Protein AF-A0ABD2W649-F1 (afdb_monomer_lite)

Radius of gyration: 23.67 Å; chains: 1; bounding box: 44×85×52 Å

Organism: NCBI:txid54128

Foldseek 3Di:
DPDPDPPFDEADLDDLVPDDPVVNVVLVCCCVAAAVPHDDRTDAYPLRVLVVVLVVCVPPPAAEDADPDPVVLVVVCVSNVHHYHHCVLLVDDDLVVLCVVVPDDDDPPSVVVVVVVVDPHPHPHPVSSVVSSVVVLVVLLCVQPVDPDDDDPVSSVVSSVVSSVVVVPPPPPPDDDDDDDDDDDDDDDDDDDDDPPPDDDDDPPPPVPSDDD

Structure (mmCIF, N/CA/C/O backbone):
data_AF-A0ABD2W649-F1
#
_entry.id   AF-A0ABD2W649-F1
#
loop_
_atom_site.group_PDB
_atom_site.id
_atom_site.type_symbol
_atom_site.label_atom_id
_atom_site.label_alt_id
_atom_site.label_comp_id
_atom_site.label_asym_id
_atom_site.label_entity_id
_atom_site.label_seq_id
_atom_site.pdbx_PDB_ins_code
_atom_site.Cartn_x
_atom_site.Cartn_y
_atom_site.Cartn_z
_atom_site.occupancy
_atom_site.B_iso_or_equiv
_atom_site.auth_seq_id
_atom_site.auth_comp_id
_atom_site.auth_asym_id
_atom_site.auth_atom_id
_atom_site.pdbx_PDB_model_num
ATOM 1 N N . MET A 1 1 ? 5.602 -31.407 -1.912 1.00 34.31 1 MET A N 1
ATOM 2 C CA . MET A 1 1 ? 6.167 -30.273 -1.152 1.00 34.31 1 MET A CA 1
ATOM 3 C C . MET A 1 1 ? 6.508 -29.196 -2.164 1.00 34.31 1 MET A C 1
ATOM 5 O O . MET A 1 1 ? 7.360 -29.450 -2.999 1.00 34.31 1 MET A O 1
ATOM 9 N N . ARG A 1 2 ? 5.757 -28.088 -2.208 1.00 34.72 2 ARG A N 1
ATOM 10 C CA . ARG A 1 2 ? 6.106 -26.933 -3.052 1.00 34.72 2 ARG A CA 1
ATOM 11 C C . ARG A 1 2 ? 7.072 -26.071 -2.247 1.00 34.72 2 ARG A C 1
ATOM 13 O O . ARG A 1 2 ? 6.737 -25.717 -1.119 1.00 34.72 2 ARG A O 1
ATOM 20 N N . ASP A 1 3 ? 8.240 -25.783 -2.808 1.00 39.03 3 ASP A N 1
ATOM 21 C CA . ASP A 1 3 ? 9.217 -24.870 -2.221 1.00 39.03 3 ASP A CA 1
ATOM 22 C C . ASP A 1 3 ? 8.558 -23.509 -1.968 1.00 39.03 3 ASP A C 1
ATOM 24 O O . ASP A 1 3 ? 8.131 -22.802 -2.880 1.00 39.03 3 ASP A O 1
ATOM 28 N N . SER A 1 4 ? 8.420 -23.161 -0.694 1.00 39.50 4 SER A N 1
ATOM 29 C CA . SER A 1 4 ? 7.655 -22.023 -0.182 1.00 39.50 4 SER A CA 1
ATOM 30 C C . SER A 1 4 ? 8.393 -20.684 -0.307 1.00 39.50 4 SER A C 1
ATOM 32 O O . SER A 1 4 ? 8.350 -19.851 0.596 1.00 39.50 4 SER A O 1
ATOM 34 N N . ALA A 1 5 ? 9.074 -20.464 -1.431 1.00 42.12 5 ALA A N 1
ATOM 35 C CA . ALA A 1 5 ? 9.702 -19.188 -1.760 1.00 42.12 5 ALA A CA 1
ATOM 36 C C . ALA A 1 5 ? 9.740 -18.934 -3.277 1.00 42.12 5 ALA A C 1
ATOM 38 O O . ALA A 1 5 ? 10.734 -18.445 -3.806 1.00 42.12 5 ALA A O 1
ATOM 39 N N . SER A 1 6 ? 8.663 -19.247 -4.006 1.00 52.16 6 SER A N 1
ATOM 40 C CA . SER A 1 6 ? 8.497 -18.693 -5.352 1.00 52.16 6 SER A CA 1
ATOM 41 C C . SER A 1 6 ? 8.216 -17.193 -5.220 1.00 52.16 6 SER A C 1
ATOM 43 O O . SER A 1 6 ? 7.101 -16.795 -4.885 1.00 52.16 6 SER A O 1
ATOM 45 N N . SER A 1 7 ? 9.223 -16.347 -5.431 1.00 60.06 7 SER A N 1
ATOM 46 C CA . SER A 1 7 ? 9.010 -14.907 -5.572 1.00 60.06 7 SER A CA 1
ATOM 47 C C . SER A 1 7 ? 8.219 -14.666 -6.851 1.00 60.06 7 SER A C 1
ATOM 49 O O . SER A 1 7 ? 8.743 -14.867 -7.945 1.00 60.06 7 SER A O 1
ATOM 51 N N . TRP A 1 8 ? 6.958 -14.269 -6.723 1.00 67.88 8 TRP A N 1
ATOM 52 C CA . TRP A 1 8 ? 6.160 -13.901 -7.883 1.00 67.88 8 TRP A CA 1
ATOM 53 C C . TRP A 1 8 ? 6.610 -12.534 -8.356 1.00 67.88 8 TRP A C 1
ATOM 55 O O . TRP A 1 8 ? 6.553 -11.558 -7.604 1.00 67.88 8 TRP A O 1
ATOM 65 N N . VAL A 1 9 ? 7.081 -12.472 -9.595 1.00 73.19 9 VAL A N 1
ATOM 66 C CA . VAL A 1 9 ? 7.369 -11.203 -10.245 1.00 73.19 9 VAL A CA 1
ATOM 67 C C . VAL A 1 9 ? 6.394 -11.054 -11.393 1.00 73.19 9 VAL A C 1
ATOM 69 O O . VAL A 1 9 ? 6.321 -11.911 -12.268 1.00 73.19 9 VAL A O 1
ATOM 72 N N . ILE A 1 10 ? 5.599 -9.995 -11.338 1.00 79.19 10 ILE A N 1
ATOM 73 C CA . ILE A 1 10 ? 4.519 -9.751 -12.288 1.00 79.19 10 ILE A CA 1
ATOM 74 C C . ILE A 1 10 ? 5.147 -9.407 -13.634 1.00 79.19 10 ILE A C 1
ATOM 76 O O . ILE A 1 10 ? 6.040 -8.556 -13.697 1.00 79.19 10 ILE A O 1
ATOM 80 N N . ALA A 1 11 ? 4.697 -10.082 -14.688 1.00 81.81 11 ALA A N 1
ATOM 81 C CA . ALA A 1 11 ? 5.091 -9.770 -16.047 1.00 81.81 11 ALA A CA 1
ATOM 82 C C . ALA A 1 11 ? 4.556 -8.377 -16.413 1.00 81.81 11 ALA A C 1
ATOM 84 O O . ALA A 1 11 ? 3.356 -8.120 -16.271 1.00 81.81 11 ALA A O 1
ATOM 85 N N . PRO A 1 12 ? 5.426 -7.446 -16.833 1.00 79.62 12 PRO A N 1
ATOM 86 C CA . PRO A 1 12 ? 4.987 -6.140 -17.288 1.00 79.62 12 PRO A CA 1
ATOM 87 C C . PRO A 1 12 ? 4.169 -6.278 -18.583 1.00 79.62 12 PRO A C 1
ATOM 89 O O . PRO A 1 12 ? 4.387 -7.216 -19.349 1.00 79.62 12 PRO A O 1
ATOM 92 N N . PRO A 1 13 ? 3.267 -5.324 -18.881 1.00 77.44 13 PRO A N 1
ATOM 93 C CA . PRO A 1 13 ? 2.411 -5.395 -20.069 1.00 77.44 13 PRO A CA 1
ATOM 94 C C . PRO A 1 13 ? 3.203 -5.342 -21.381 1.00 77.44 13 PRO A C 1
ATOM 96 O O . PRO A 1 13 ? 2.707 -5.758 -22.421 1.00 77.44 13 PRO A O 1
ATOM 99 N N . ASN A 1 14 ? 4.431 -4.824 -21.343 1.00 82.88 14 ASN A N 1
ATOM 100 C CA . ASN A 1 14 ? 5.336 -4.796 -22.479 1.00 82.88 14 ASN A CA 1
ATOM 101 C C . ASN A 1 14 ? 6.746 -5.183 -22.032 1.00 82.88 14 ASN A C 1
ATOM 103 O O . ASN A 1 14 ? 7.154 -4.880 -20.909 1.00 82.88 14 ASN A O 1
ATOM 107 N N . HIS A 1 15 ? 7.514 -5.792 -22.932 1.00 86.25 15 HIS A N 1
ATOM 108 C CA . HIS A 1 15 ? 8.921 -6.092 -22.685 1.00 86.25 15 HIS A CA 1
ATOM 109 C C . HIS A 1 15 ? 9.752 -4.821 -22.488 1.00 86.25 15 HIS A C 1
ATOM 111 O O . HIS A 1 15 ? 9.494 -3.795 -23.115 1.00 86.25 15 HIS A O 1
ATOM 117 N N . TYR A 1 16 ? 10.830 -4.886 -21.695 1.00 88.00 16 TYR A N 1
ATOM 118 C CA . TYR A 1 16 ? 11.622 -3.680 -21.401 1.00 88.00 16 TYR A CA 1
ATOM 119 C C . TYR A 1 16 ? 12.114 -2.968 -22.665 1.00 88.00 16 TYR A C 1
ATOM 121 O O . TYR A 1 16 ? 12.153 -1.741 -22.744 1.00 88.00 16 TYR A O 1
ATOM 129 N N . HIS A 1 17 ? 12.521 -3.751 -23.664 1.00 89.12 17 HIS A N 1
ATOM 130 C CA . HIS A 1 17 ? 13.159 -3.248 -24.869 1.00 89.12 17 HIS A CA 1
ATOM 131 C C . HIS A 1 17 ? 12.202 -2.486 -25.793 1.00 89.12 17 HIS A C 1
ATOM 133 O O . HIS A 1 17 ? 12.697 -1.668 -26.569 1.00 89.12 17 HIS A O 1
ATOM 139 N N . THR A 1 18 ? 10.884 -2.676 -25.676 1.00 92.19 18 THR A N 1
ATOM 140 C CA . THR A 1 18 ? 9.891 -2.004 -26.529 1.00 92.19 18 THR A CA 1
ATOM 141 C C . THR A 1 18 ? 9.561 -0.587 -26.062 1.00 92.19 18 THR A C 1
ATOM 143 O O . THR A 1 18 ? 9.041 0.202 -26.842 1.00 92.19 18 THR A O 1
ATOM 146 N N . TYR A 1 19 ? 9.903 -0.224 -24.822 1.00 89.31 19 TYR A N 1
ATOM 147 C CA . TYR A 1 19 ? 9.682 1.128 -24.312 1.00 89.31 19 TYR A CA 1
ATOM 148 C C . TYR A 1 19 ? 10.626 2.167 -24.930 1.00 89.31 19 TYR A C 1
ATOM 150 O O . TYR A 1 19 ? 11.805 1.904 -25.195 1.00 89.31 19 TYR A O 1
ATOM 158 N N . GLU A 1 20 ? 10.132 3.397 -25.052 1.00 95.00 20 GLU A N 1
ATOM 159 C CA . GLU A 1 20 ? 10.931 4.560 -25.436 1.00 95.00 20 GLU A CA 1
ATOM 160 C C . GLU A 1 20 ? 12.089 4.822 -24.448 1.00 95.00 20 GLU A C 1
ATOM 162 O O . GLU A 1 20 ? 11.967 4.544 -23.246 1.00 95.00 20 GLU A O 1
ATOM 167 N N . PRO A 1 21 ? 13.222 5.403 -24.897 1.00 95.50 21 PRO A N 1
ATOM 168 C CA . PRO A 1 21 ? 14.367 5.686 -24.029 1.00 95.50 21 PRO A CA 1
ATOM 169 C C . PRO A 1 21 ? 14.038 6.548 -22.802 1.00 95.50 21 PRO A C 1
ATOM 171 O O . PRO A 1 21 ? 14.649 6.374 -21.747 1.00 95.50 21 PRO A O 1
ATOM 174 N N . SER A 1 22 ? 13.086 7.478 -22.915 1.00 95.12 22 SER A N 1
ATOM 175 C CA . SER A 1 22 ? 12.618 8.308 -21.797 1.00 95.12 22 SER A CA 1
ATOM 176 C C . SER A 1 22 ? 11.928 7.471 -20.716 1.00 95.12 22 SER A C 1
ATOM 178 O O . SER A 1 22 ? 12.264 7.590 -19.539 1.00 95.12 22 SER A O 1
ATOM 180 N N . VAL A 1 23 ? 11.039 6.561 -21.115 1.00 91.94 23 VAL A N 1
ATOM 181 C CA . VAL A 1 23 ? 10.313 5.661 -20.207 1.00 91.94 23 VAL A CA 1
ATOM 182 C C . VAL A 1 23 ? 11.274 4.689 -19.525 1.00 91.94 23 VAL A C 1
ATOM 184 O O . VAL A 1 23 ? 11.218 4.517 -18.307 1.00 91.94 23 VAL A O 1
ATOM 187 N N . LYS A 1 24 ? 12.230 4.127 -20.275 1.00 92.44 24 LYS A N 1
ATOM 188 C CA . LYS A 1 24 ? 13.309 3.286 -19.728 1.00 92.44 24 LYS A CA 1
ATOM 189 C C . LYS A 1 24 ? 14.096 4.008 -18.631 1.00 92.44 24 LYS A C 1
ATOM 191 O O . LYS A 1 24 ? 14.290 3.456 -17.551 1.00 92.44 24 LYS A O 1
ATOM 196 N N . LYS A 1 25 ? 14.478 5.274 -18.857 1.00 93.94 25 LYS A N 1
ATOM 197 C CA . LYS A 1 25 ? 15.152 6.104 -17.838 1.00 93.94 25 LYS A CA 1
ATOM 198 C C . LYS A 1 25 ? 14.307 6.268 -16.573 1.00 93.94 25 LYS A C 1
ATOM 200 O O . LYS A 1 25 ? 14.859 6.179 -15.477 1.00 93.94 25 LYS A O 1
ATOM 205 N N . CYS A 1 26 ? 12.997 6.478 -16.705 1.00 92.75 26 CYS A N 1
ATOM 206 C CA . CYS A 1 26 ? 12.088 6.549 -15.560 1.00 92.75 26 CYS A CA 1
ATOM 207 C C . CYS A 1 26 ? 12.043 5.218 -14.797 1.00 92.75 26 CYS A C 1
ATOM 209 O O . CYS A 1 26 ? 12.269 5.207 -13.588 1.00 92.75 26 CYS A O 1
ATOM 211 N N . ILE A 1 27 ? 11.835 4.093 -15.489 1.00 90.00 27 ILE A N 1
ATOM 212 C CA . ILE A 1 27 ? 11.831 2.749 -14.887 1.00 90.00 27 ILE A CA 1
ATOM 213 C C . ILE A 1 27 ? 13.129 2.496 -14.108 1.00 90.00 27 ILE A C 1
ATOM 215 O O . ILE A 1 27 ? 13.100 2.075 -12.948 1.00 90.00 27 ILE A O 1
ATOM 219 N N . ASP A 1 28 ? 14.274 2.792 -14.725 1.00 90.75 28 ASP A N 1
ATOM 220 C CA . ASP A 1 28 ? 15.592 2.659 -14.110 1.00 90.75 28 ASP A CA 1
ATOM 221 C C . ASP A 1 28 ? 15.752 3.553 -12.874 1.00 90.75 28 ASP A C 1
ATOM 223 O O . ASP A 1 28 ? 16.313 3.123 -11.858 1.00 90.75 28 ASP A O 1
ATOM 227 N N . PHE A 1 29 ? 15.257 4.791 -12.937 1.00 90.75 29 PHE A N 1
ATOM 228 C CA . PHE A 1 29 ? 15.276 5.718 -11.812 1.00 90.75 29 PHE A CA 1
ATOM 229 C C . PHE A 1 29 ? 14.481 5.161 -10.627 1.00 90.75 29 PHE A C 1
ATOM 231 O O . PHE A 1 29 ? 15.054 4.994 -9.547 1.00 90.75 29 PHE A O 1
ATOM 238 N N . TYR A 1 30 ? 13.214 4.787 -10.824 1.00 88.12 30 TYR A N 1
ATOM 239 C CA . TYR A 1 30 ? 12.366 4.232 -9.761 1.00 88.12 30 TYR A CA 1
ATOM 240 C C . TYR A 1 30 ? 12.953 2.937 -9.180 1.00 88.12 30 TYR A C 1
ATOM 242 O O . TYR A 1 30 ? 13.067 2.794 -7.956 1.00 88.12 30 TYR A O 1
ATOM 250 N N . SER A 1 31 ? 13.466 2.060 -10.046 1.00 86.94 31 SER A N 1
ATOM 251 C CA . SER A 1 31 ? 14.119 0.808 -9.655 1.00 86.94 31 SER A CA 1
ATOM 252 C C . SER A 1 31 ? 15.342 1.023 -8.764 1.00 86.94 31 SER A C 1
ATOM 254 O O . SER A 1 31 ? 15.586 0.246 -7.841 1.00 86.94 31 SER A O 1
ATOM 256 N N . ARG A 1 32 ? 16.144 2.064 -9.028 1.00 84.50 32 ARG A N 1
ATOM 257 C CA . ARG A 1 32 ? 17.412 2.320 -8.316 1.00 84.50 32 ARG A CA 1
ATOM 258 C C . ARG A 1 32 ? 17.273 3.272 -7.133 1.00 84.50 32 ARG A C 1
ATOM 260 O O . ARG A 1 32 ? 18.131 3.242 -6.245 1.00 84.50 32 ARG A O 1
ATOM 267 N N . LYS A 1 33 ? 16.289 4.168 -7.158 1.00 83.81 33 LYS A N 1
ATOM 268 C CA . LYS A 1 33 ? 16.185 5.299 -6.224 1.00 83.81 33 LYS A CA 1
ATOM 269 C C . LYS A 1 33 ? 14.952 5.252 -5.337 1.00 83.81 33 LYS A C 1
ATOM 271 O O . LYS A 1 33 ? 15.029 5.793 -4.245 1.00 83.81 33 LYS A O 1
ATOM 276 N N . VAL A 1 34 ? 13.874 4.596 -5.766 1.00 84.56 34 VAL A N 1
ATOM 277 C CA . VAL A 1 34 ? 12.597 4.620 -5.041 1.00 84.56 34 VAL A CA 1
ATOM 278 C C . VAL A 1 34 ? 12.317 3.278 -4.380 1.00 84.56 34 VAL A C 1
ATOM 280 O O . VAL A 1 34 ? 12.417 3.168 -3.163 1.00 84.56 34 VAL A O 1
ATOM 283 N N . HIS A 1 35 ? 12.028 2.234 -5.156 1.00 83.81 35 HIS A N 1
ATOM 284 C CA . HIS A 1 35 ? 11.549 0.963 -4.600 1.00 83.81 35 HIS A CA 1
ATOM 285 C C . HIS A 1 35 ? 12.607 -0.142 -4.574 1.00 83.81 35 HIS A C 1
ATOM 287 O O . HIS A 1 35 ? 12.388 -1.173 -3.950 1.00 83.81 35 HIS A O 1
ATOM 293 N N . GLY A 1 36 ? 13.762 0.005 -5.230 1.00 82.75 36 GLY A N 1
ATOM 294 C CA . GLY A 1 36 ? 14.836 -0.994 -5.131 1.00 82.75 36 GLY A CA 1
ATOM 295 C C . GLY A 1 36 ? 14.503 -2.350 -5.770 1.00 82.75 36 GLY A C 1
ATOM 296 O O . GLY A 1 36 ? 15.184 -3.342 -5.499 1.00 82.75 36 GLY A O 1
ATOM 297 N N . ILE A 1 37 ? 13.465 -2.437 -6.599 1.00 82.81 37 ILE A N 1
ATOM 298 C CA . ILE A 1 37 ? 13.078 -3.648 -7.345 1.00 82.81 37 ILE A CA 1
ATOM 299 C C . ILE A 1 37 ? 13.517 -3.412 -8.784 1.00 82.81 37 ILE A C 1
ATOM 301 O O . ILE A 1 37 ? 13.215 -2.363 -9.334 1.00 82.81 37 ILE A O 1
ATOM 305 N N . ARG A 1 38 ? 14.304 -4.322 -9.363 1.00 83.62 38 ARG A N 1
ATOM 306 C CA . ARG A 1 38 ? 14.737 -4.164 -10.757 1.00 83.62 38 ARG A CA 1
ATOM 307 C C . ARG A 1 38 ? 13.606 -4.585 -11.678 1.00 83.62 38 ARG A C 1
ATOM 309 O O . ARG A 1 38 ? 12.853 -5.490 -11.329 1.00 83.62 38 ARG A O 1
ATOM 316 N N . TRP A 1 39 ? 13.557 -3.971 -12.854 1.00 84.38 39 TRP A N 1
ATOM 317 C CA . TRP A 1 39 ? 12.748 -4.496 -13.939 1.00 84.38 39 TRP A CA 1
ATOM 318 C C . TRP A 1 39 ? 13.107 -5.959 -14.210 1.00 84.38 39 TRP A C 1
ATOM 320 O O . TRP A 1 39 ? 14.282 -6.336 -14.205 1.00 84.38 39 TRP A O 1
ATOM 330 N N . SER A 1 40 ? 12.087 -6.765 -14.458 1.00 83.00 40 SER A N 1
ATOM 331 C CA . SER A 1 40 ? 12.222 -8.128 -14.946 1.00 83.00 40 SER A CA 1
ATOM 332 C C . SER A 1 40 ? 11.061 -8.414 -15.881 1.00 83.00 40 SER A C 1
ATOM 334 O O . SER A 1 40 ? 9.995 -7.832 -15.708 1.00 83.00 40 SER A O 1
ATOM 336 N N . GLU A 1 41 ? 11.241 -9.362 -16.790 1.00 81.69 41 GLU A N 1
ATOM 337 C CA . GLU A 1 41 ? 10.168 -9.830 -17.675 1.00 81.69 41 GLU A CA 1
ATOM 338 C C . GLU A 1 41 ? 9.041 -10.561 -16.917 1.00 81.69 41 GLU A C 1
ATOM 340 O O . GLU A 1 41 ? 7.987 -10.822 -17.482 1.00 81.69 41 GLU A O 1
ATOM 345 N N . GLY A 1 42 ? 9.236 -10.832 -15.621 1.00 80.50 42 GLY A N 1
ATOM 346 C CA . GLY A 1 42 ? 8.260 -11.482 -14.760 1.00 80.50 42 GLY A CA 1
ATOM 347 C C . GLY A 1 42 ? 8.064 -12.960 -15.084 1.00 80.50 42 GLY A C 1
ATOM 348 O O . GLY A 1 42 ? 8.637 -13.509 -16.022 1.00 80.50 42 GLY A O 1
ATOM 349 N N . SER A 1 43 ? 7.295 -13.626 -14.235 1.00 79.62 43 SER A N 1
ATOM 350 C CA . SER A 1 43 ? 6.979 -15.051 -14.335 1.00 79.62 43 SER A CA 1
ATOM 351 C C . SER A 1 43 ? 5.494 -15.346 -14.133 1.00 79.62 43 SER A C 1
ATOM 353 O O . SER A 1 43 ? 5.123 -16.512 -14.118 1.00 79.62 43 SER A O 1
ATOM 355 N N . VAL A 1 44 ? 4.676 -14.316 -13.899 1.00 79.06 44 VAL A N 1
ATOM 356 C CA . VAL A 1 44 ? 3.240 -14.429 -13.613 1.00 79.06 44 VAL A CA 1
ATOM 357 C C . VAL A 1 44 ? 2.513 -13.369 -14.424 1.00 79.06 44 VAL A C 1
ATOM 359 O O . VAL A 1 44 ? 2.890 -12.195 -14.361 1.00 79.06 44 VAL A O 1
ATOM 362 N N . ALA A 1 45 ? 1.498 -13.768 -15.184 1.00 80.75 45 ALA A N 1
ATOM 363 C CA . ALA A 1 45 ? 0.687 -12.824 -15.944 1.00 80.75 45 ALA A CA 1
ATOM 364 C C . ALA A 1 45 ? -0.205 -11.978 -15.010 1.00 80.75 45 ALA A C 1
ATOM 366 O O . ALA A 1 45 ? -0.465 -12.335 -13.858 1.00 80.75 45 ALA A O 1
ATOM 367 N N . GLY A 1 46 ? -0.639 -10.800 -15.468 1.00 77.56 46 GLY A N 1
ATOM 368 C CA . GLY A 1 46 ? -1.415 -9.876 -14.629 1.00 77.56 46 GLY A CA 1
ATOM 369 C C . GLY A 1 46 ? -2.765 -10.448 -14.173 1.00 77.56 46 GLY A C 1
ATOM 370 O O . GLY A 1 46 ? -3.176 -10.240 -13.035 1.00 77.56 46 GLY A O 1
ATOM 371 N N . ASP A 1 47 ? -3.426 -11.215 -15.032 1.00 80.94 47 ASP A N 1
ATOM 372 C CA . ASP A 1 47 ? -4.687 -11.916 -14.774 1.00 80.94 47 ASP A CA 1
ATOM 373 C C . ASP A 1 47 ? -4.539 -13.068 -13.766 1.00 80.94 47 ASP A C 1
ATOM 375 O O . ASP A 1 47 ? -5.380 -13.228 -12.870 1.00 80.94 47 ASP A O 1
ATOM 379 N N . GLU A 1 48 ? -3.443 -13.826 -13.852 1.00 83.00 48 GLU A N 1
ATOM 380 C CA . GLU A 1 48 ? -3.075 -14.844 -12.862 1.00 83.00 48 GLU A CA 1
ATOM 381 C C . GLU A 1 48 ? -2.875 -14.206 -11.482 1.00 83.00 48 GLU A C 1
ATOM 383 O O . GLU A 1 48 ? -3.443 -14.666 -10.490 1.00 83.00 48 GLU A O 1
ATOM 388 N N . LEU A 1 49 ? -2.149 -13.084 -11.419 1.00 81.00 49 LEU A N 1
ATOM 389 C CA . LEU A 1 49 ? -1.978 -12.327 -10.181 1.00 81.00 49 LEU A CA 1
ATOM 390 C C . LEU A 1 49 ? -3.325 -11.862 -9.616 1.00 81.00 49 LEU A C 1
ATOM 392 O O . LEU A 1 49 ? -3.571 -12.027 -8.422 1.00 81.00 49 LEU A O 1
ATOM 396 N N . CYS A 1 50 ? -4.194 -11.273 -10.441 1.00 81.44 50 CYS A N 1
ATOM 397 C CA . CYS A 1 50 ? -5.508 -10.812 -9.996 1.00 81.44 50 CYS A CA 1
ATOM 398 C C . CYS A 1 50 ? -6.332 -11.958 -9.398 1.00 81.44 50 CYS A C 1
ATOM 400 O O . CYS A 1 50 ? -6.948 -11.784 -8.347 1.00 81.44 50 CYS A O 1
ATOM 402 N N . SER A 1 51 ? -6.316 -13.132 -10.030 1.00 84.25 51 SER A N 1
ATOM 403 C CA . SER A 1 51 ? -7.025 -14.322 -9.546 1.00 84.25 51 SER A CA 1
ATOM 404 C C . SER A 1 51 ? -6.502 -14.784 -8.185 1.00 84.25 51 SER A C 1
ATOM 406 O O . SER A 1 51 ? -7.276 -15.066 -7.271 1.00 84.25 51 SER A O 1
ATOM 408 N N . GLU A 1 52 ? -5.187 -14.786 -8.011 1.00 82.56 52 GLU A N 1
ATOM 409 C CA . GLU A 1 52 ? -4.551 -15.192 -6.761 1.00 82.56 52 GLU A CA 1
ATOM 410 C C . GLU A 1 52 ? -4.747 -14.173 -5.636 1.00 82.56 52 GLU A C 1
ATOM 412 O O . GLU A 1 52 ? -5.057 -14.547 -4.504 1.00 82.56 52 GLU A O 1
ATOM 417 N N . ILE A 1 53 ? -4.654 -12.872 -5.931 1.00 82.12 53 ILE A N 1
ATOM 418 C CA . ILE A 1 53 ? -4.977 -11.832 -4.949 1.00 82.12 53 ILE A CA 1
ATOM 419 C C . ILE A 1 53 ? -6.448 -11.948 -4.540 1.00 82.12 53 ILE A C 1
ATOM 421 O O . ILE A 1 53 ? -6.732 -11.910 -3.343 1.00 82.12 53 ILE A O 1
ATOM 425 N N . LYS A 1 54 ? -7.381 -12.149 -5.483 1.00 85.31 54 LYS A N 1
ATOM 426 C CA . LYS A 1 54 ? -8.798 -12.392 -5.158 1.00 85.31 54 LYS A CA 1
ATOM 427 C C . LYS A 1 54 ? -8.940 -13.561 -4.189 1.00 85.31 54 LYS A C 1
ATOM 429 O O . LYS A 1 54 ? -9.573 -13.391 -3.150 1.00 85.31 54 LYS A O 1
ATOM 434 N N . ASN A 1 55 ? -8.297 -14.695 -4.477 1.00 85.50 55 ASN A N 1
ATOM 435 C CA . ASN A 1 55 ? -8.324 -15.883 -3.621 1.00 85.50 55 ASN A CA 1
ATOM 436 C C . ASN A 1 55 ? -7.778 -15.607 -2.214 1.00 85.50 55 ASN A C 1
ATOM 438 O O . ASN A 1 55 ? -8.418 -15.967 -1.227 1.00 85.50 55 ASN A O 1
ATOM 442 N N . LEU A 1 56 ? -6.634 -14.922 -2.106 1.00 82.69 56 LEU A N 1
ATOM 443 C CA . LEU A 1 56 ? -6.047 -14.532 -0.818 1.00 82.69 56 LEU A CA 1
ATOM 444 C C . LEU A 1 56 ? -6.956 -13.586 -0.030 1.00 82.69 56 LEU A C 1
ATOM 446 O O . LEU A 1 56 ? -6.982 -13.624 1.200 1.00 82.69 56 LEU A O 1
ATOM 450 N N . MET A 1 57 ? -7.686 -12.723 -0.731 1.00 83.94 57 MET A N 1
ATOM 451 C CA . MET A 1 57 ? -8.558 -11.733 -0.118 1.00 83.94 57 MET A CA 1
ATOM 452 C C . MET A 1 57 ? -9.948 -12.279 0.212 1.00 83.94 57 MET A C 1
ATOM 454 O O . MET A 1 57 ? -10.677 -11.583 0.909 1.00 83.94 57 MET A O 1
ATOM 458 N N . LEU A 1 58 ? -10.335 -13.494 -0.202 1.00 83.50 58 LEU A N 1
ATOM 459 C CA . LEU A 1 58 ? -11.674 -14.052 0.070 1.00 83.50 58 LEU A CA 1
ATOM 460 C C . LEU A 1 58 ? -12.029 -14.047 1.562 1.00 83.50 58 LEU A C 1
ATOM 462 O O . LEU A 1 58 ? -13.155 -13.722 1.927 1.00 83.50 58 LEU A O 1
ATOM 466 N N . SER A 1 59 ? -11.063 -14.356 2.429 1.00 81.56 59 SER A N 1
ATOM 467 C CA 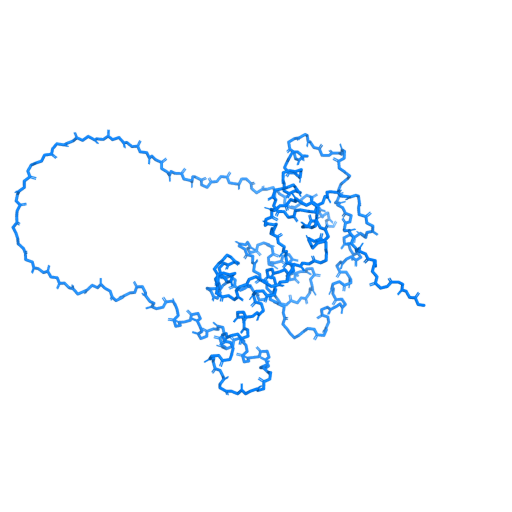. SER A 1 59 ? -11.264 -14.396 3.881 1.00 81.56 59 SER A CA 1
ATOM 468 C C . SER A 1 59 ? -11.013 -13.061 4.585 1.00 81.56 59 SER A C 1
ATOM 470 O O . SER A 1 59 ? -11.156 -12.978 5.803 1.00 81.56 59 SER A O 1
ATOM 472 N N . ALA A 1 60 ? -10.568 -12.024 3.870 1.00 83.50 60 ALA A N 1
ATOM 473 C CA . ALA A 1 60 ? -10.357 -10.717 4.476 1.00 83.50 60 ALA A CA 1
ATOM 474 C C . ALA A 1 60 ? -11.717 -10.075 4.773 1.00 83.50 60 ALA A C 1
ATOM 476 O O . ALA A 1 60 ? -12.580 -10.047 3.902 1.00 83.50 60 ALA A O 1
ATOM 477 N N . ASN A 1 61 ? -11.923 -9.530 5.971 1.00 79.56 61 ASN A N 1
ATOM 478 C CA . ASN A 1 61 ? -13.153 -8.784 6.264 1.00 79.56 61 ASN A CA 1
ATOM 479 C C . ASN A 1 61 ? -13.121 -7.407 5.592 1.00 79.56 61 ASN A C 1
ATOM 481 O O . ASN A 1 61 ? -14.071 -7.035 4.912 1.00 79.56 61 ASN A O 1
ATOM 485 N N . ASN A 1 62 ? -11.983 -6.718 5.703 1.00 82.56 62 ASN A N 1
ATOM 486 C CA . ASN A 1 62 ? -11.748 -5.399 5.129 1.00 82.56 62 ASN A CA 1
ATOM 487 C C . ASN A 1 62 ? -10.419 -5.353 4.386 1.00 82.56 62 ASN A C 1
ATOM 489 O O . ASN A 1 62 ? -9.449 -6.002 4.788 1.00 82.56 62 ASN A O 1
ATOM 493 N N . ILE A 1 63 ? -10.376 -4.529 3.343 1.00 88.94 63 ILE A N 1
ATOM 494 C CA . ILE A 1 63 ? -9.177 -4.253 2.559 1.00 88.94 63 ILE A CA 1
ATOM 495 C C . ILE A 1 63 ? -8.867 -2.772 2.726 1.00 88.94 63 ILE A C 1
ATOM 497 O O . ILE A 1 63 ? -9.680 -1.925 2.372 1.00 88.94 63 ILE A O 1
ATOM 501 N N . TYR A 1 64 ? -7.701 -2.471 3.290 1.00 90.62 64 TYR A N 1
ATOM 502 C CA . TYR A 1 64 ? -7.253 -1.102 3.526 1.00 90.62 64 TYR A CA 1
ATOM 503 C C . TYR A 1 64 ? -6.121 -0.757 2.569 1.00 90.62 64 TYR A C 1
ATOM 505 O O . TYR A 1 64 ? -5.203 -1.557 2.372 1.00 90.62 64 TYR A O 1
ATOM 513 N N . THR A 1 65 ? -6.157 0.450 2.020 1.00 91.62 65 THR A N 1
ATOM 514 C CA . THR A 1 65 ? -5.106 0.981 1.149 1.00 91.62 65 THR A CA 1
ATOM 515 C C . THR A 1 65 ? -4.744 2.407 1.545 1.00 91.62 65 THR A C 1
ATOM 517 O O . THR A 1 65 ? -5.500 3.066 2.247 1.00 91.62 65 THR A O 1
ATOM 520 N N . TYR A 1 66 ? -3.589 2.892 1.103 1.00 90.56 66 TYR A N 1
ATOM 521 C CA . TYR A 1 66 ? -3.210 4.298 1.217 1.00 90.56 66 TYR A CA 1
ATOM 522 C C . TYR A 1 66 ? -2.738 4.753 -0.158 1.00 90.56 66 TYR A C 1
ATOM 524 O O . TYR A 1 66 ? -1.627 4.424 -0.584 1.00 90.56 66 TYR A O 1
ATOM 532 N N . VAL A 1 67 ? -3.617 5.441 -0.880 1.00 87.00 67 VAL A N 1
ATOM 533 C CA . VAL A 1 67 ? -3.328 5.963 -2.217 1.00 87.00 67 VAL A CA 1
ATOM 534 C C . VAL A 1 67 ? -3.912 7.353 -2.370 1.00 87.00 67 VAL A C 1
ATOM 536 O O . VAL A 1 67 ? -5.073 7.605 -2.065 1.00 87.00 67 VAL A O 1
ATOM 539 N N . ASP A 1 68 ? -3.086 8.228 -2.923 1.00 84.00 68 ASP A N 1
ATOM 540 C CA . ASP A 1 68 ? -3.371 9.625 -3.247 1.00 84.00 68 ASP A CA 1
ATOM 541 C C . ASP A 1 68 ? -4.302 9.814 -4.456 1.00 84.00 68 ASP A C 1
ATOM 543 O O . ASP A 1 68 ? -4.642 10.936 -4.815 1.00 84.00 68 ASP A O 1
ATOM 547 N N . SER A 1 69 ? -4.702 8.727 -5.113 1.00 86.38 69 SER A N 1
ATOM 548 C CA . SER A 1 69 ? -5.424 8.754 -6.381 1.00 86.38 69 SER A CA 1
ATOM 549 C C . SER A 1 69 ? -6.675 7.890 -6.304 1.00 86.38 69 SER A C 1
ATOM 551 O O . SER A 1 69 ? -6.578 6.676 -6.110 1.00 86.38 69 SER A O 1
ATOM 553 N N . SER A 1 70 ? -7.839 8.511 -6.518 1.00 86.19 70 SER A N 1
ATOM 554 C CA . SER A 1 70 ? -9.134 7.824 -6.603 1.00 86.19 70 SER A CA 1
ATOM 555 C C . SER A 1 70 ? -9.139 6.745 -7.687 1.00 86.19 70 SER A C 1
ATOM 557 O O . SER A 1 70 ? -9.564 5.628 -7.421 1.00 86.19 70 SER A O 1
ATOM 559 N N . ALA A 1 71 ? -8.539 7.016 -8.849 1.00 87.56 71 ALA A N 1
ATOM 560 C CA . ALA A 1 71 ? -8.429 6.051 -9.944 1.00 87.56 71 ALA A CA 1
ATOM 561 C C . ALA A 1 71 ? -7.700 4.756 -9.535 1.00 87.56 71 ALA A C 1
ATOM 563 O O . ALA A 1 71 ? -8.066 3.665 -9.966 1.00 87.56 71 ALA A O 1
ATOM 564 N N . LYS A 1 72 ? -6.679 4.844 -8.666 1.00 86.75 72 LYS A N 1
ATOM 565 C CA . LYS A 1 72 ? -5.996 3.647 -8.142 1.00 86.75 72 LYS A CA 1
ATOM 566 C C . LYS A 1 72 ? -6.894 2.854 -7.193 1.00 86.75 72 LYS A C 1
ATOM 568 O O . LYS A 1 72 ? -6.783 1.633 -7.152 1.00 86.75 72 LYS A O 1
ATOM 573 N N . VAL A 1 73 ? -7.750 3.528 -6.424 1.00 90.00 73 VAL A N 1
ATOM 574 C CA . VAL A 1 73 ? -8.716 2.871 -5.531 1.00 90.00 73 VAL A CA 1
ATOM 575 C C . VAL A 1 73 ? -9.778 2.157 -6.358 1.00 90.00 73 VAL A C 1
ATOM 577 O O . VAL A 1 73 ? -9.953 0.959 -6.180 1.00 90.00 73 VAL A O 1
ATOM 580 N N . GLU A 1 74 ? -10.387 2.843 -7.324 1.00 88.94 74 GLU A N 1
ATOM 581 C CA . GLU A 1 74 ? -11.387 2.268 -8.234 1.00 88.94 74 GLU A CA 1
ATOM 582 C C . GLU A 1 74 ? -10.835 1.051 -8.988 1.00 88.94 74 GLU A C 1
ATOM 584 O O . GLU A 1 74 ? -11.481 0.005 -9.063 1.00 88.94 74 GLU A O 1
ATOM 589 N N . PHE A 1 75 ? -9.594 1.143 -9.478 1.00 86.69 75 PHE A N 1
ATOM 590 C CA . PHE A 1 75 ? -8.912 0.015 -10.107 1.00 86.69 75 PHE A CA 1
ATOM 591 C C . PHE A 1 75 ? -8.774 -1.185 -9.161 1.00 86.69 75 PHE A C 1
ATOM 593 O O . PHE A 1 75 ? -8.985 -2.325 -9.579 1.00 86.69 75 PHE A O 1
ATOM 600 N N . LEU A 1 76 ? -8.419 -0.955 -7.892 1.00 87.00 76 LEU A N 1
ATOM 601 C CA . LEU A 1 76 ? -8.312 -2.022 -6.897 1.00 87.00 76 LEU A CA 1
ATOM 602 C C . LEU A 1 76 ? -9.682 -2.625 -6.581 1.00 87.00 76 LEU A C 1
ATOM 604 O O . LEU A 1 76 ? -9.796 -3.845 -6.525 1.00 87.00 76 LEU A O 1
ATOM 608 N N . GLU A 1 77 ? -10.719 -1.808 -6.417 1.00 89.69 77 GLU A N 1
ATOM 609 C CA . GLU A 1 77 ? -12.077 -2.287 -6.147 1.00 89.69 77 GLU A CA 1
ATOM 610 C C . GLU A 1 77 ? -12.608 -3.156 -7.285 1.00 89.69 77 GLU A C 1
ATOM 612 O O . GLU A 1 77 ? -13.093 -4.265 -7.044 1.00 89.69 77 GLU A O 1
ATOM 617 N N . TRP A 1 78 ? -12.432 -2.705 -8.528 1.00 87.00 78 TRP A N 1
ATOM 618 C CA . TRP A 1 78 ? -12.775 -3.478 -9.718 1.00 87.00 78 TRP A CA 1
ATOM 619 C C . TRP A 1 78 ? -11.962 -4.775 -9.804 1.00 87.00 78 TRP A C 1
ATOM 621 O O . TRP A 1 78 ? -12.521 -5.861 -9.979 1.00 87.00 78 TRP A O 1
ATOM 631 N N . SER A 1 79 ? -10.643 -4.686 -9.603 1.00 83.19 79 SER A N 1
ATOM 632 C CA . SER A 1 79 ? -9.738 -5.837 -9.675 1.00 83.19 79 SER A CA 1
ATOM 633 C C . SER A 1 79 ? -10.017 -6.873 -8.595 1.00 83.19 79 SER A C 1
ATOM 635 O O . SER A 1 79 ? -9.755 -8.050 -8.813 1.00 83.19 79 SER A O 1
ATOM 637 N N . LEU A 1 80 ? -10.526 -6.470 -7.431 1.00 85.69 80 LEU A N 1
ATOM 638 C CA . LEU A 1 80 ? -10.795 -7.358 -6.300 1.00 85.69 80 LEU A CA 1
ATOM 639 C C . LEU A 1 80 ? -12.261 -7.799 -6.235 1.00 85.69 80 LEU A C 1
ATOM 641 O O . LEU A 1 80 ? -12.556 -8.812 -5.603 1.00 85.69 80 LEU A O 1
ATOM 645 N N . GLY A 1 81 ? -13.171 -7.069 -6.887 1.00 85.12 81 GLY A N 1
ATOM 646 C CA . GLY A 1 81 ? -14.618 -7.261 -6.769 1.00 85.12 81 GLY A CA 1
ATOM 647 C C . GLY A 1 81 ? -15.142 -6.968 -5.361 1.00 85.12 81 GLY A C 1
ATOM 648 O O . GLY A 1 81 ? -16.105 -7.594 -4.921 1.00 85.12 81 GLY A O 1
ATOM 649 N N . ARG A 1 82 ? -14.465 -6.089 -4.611 1.00 86.12 82 ARG A N 1
ATOM 650 C CA . ARG A 1 82 ? -14.735 -5.802 -3.193 1.00 86.12 82 ARG A CA 1
ATOM 651 C C . ARG A 1 82 ? -14.455 -4.338 -2.874 1.00 86.12 82 ARG A C 1
ATOM 653 O O . ARG A 1 82 ? -13.602 -3.731 -3.508 1.00 86.12 82 ARG A O 1
ATOM 660 N N . ASN A 1 83 ? -15.128 -3.817 -1.850 1.00 87.50 83 ASN A N 1
ATOM 661 C CA . ASN A 1 83 ? -14.875 -2.477 -1.317 1.00 87.50 83 ASN A CA 1
ATOM 662 C C . ASN A 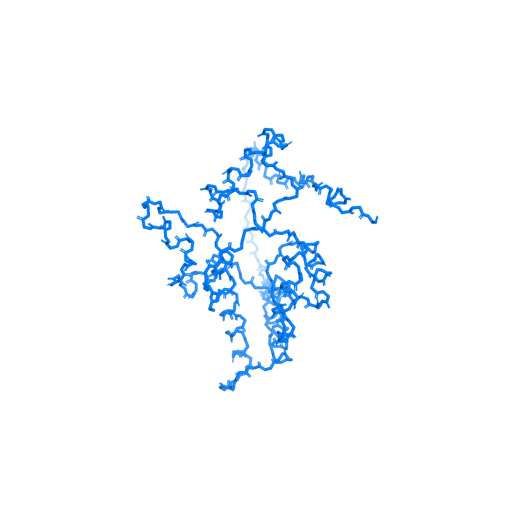1 83 ? -13.445 -2.372 -0.754 1.00 87.50 83 ASN A C 1
ATOM 664 O O . ASN A 1 83 ? -12.995 -3.265 -0.021 1.00 87.50 83 ASN A O 1
ATOM 668 N N . VAL A 1 84 ? -12.756 -1.281 -1.094 1.00 90.44 84 VAL A N 1
ATOM 669 C CA . VAL A 1 84 ? -11.422 -0.946 -0.600 1.00 90.44 84 VAL A CA 1
ATOM 670 C C . VAL A 1 84 ? -11.474 0.370 0.178 1.00 90.44 84 VAL A C 1
ATOM 672 O O . VAL A 1 84 ? -11.716 1.445 -0.362 1.00 90.44 84 VAL A O 1
ATOM 675 N N . ILE A 1 85 ? -11.141 0.306 1.466 1.00 90.56 85 ILE A N 1
ATOM 676 C CA . ILE A 1 85 ? -11.119 1.467 2.354 1.00 90.56 85 ILE A CA 1
ATOM 677 C C . ILE A 1 85 ? -9.807 2.229 2.146 1.00 90.56 85 ILE A C 1
ATOM 679 O O . ILE A 1 85 ? -8.731 1.768 2.545 1.00 90.56 85 ILE A O 1
ATOM 683 N N . ASN A 1 86 ? -9.886 3.417 1.545 1.00 92.25 86 ASN A N 1
ATOM 684 C CA . ASN A 1 86 ? -8.730 4.298 1.394 1.00 92.25 86 ASN A CA 1
ATOM 685 C C . ASN A 1 86 ? -8.467 5.093 2.680 1.00 92.25 86 ASN A C 1
ATOM 687 O O . ASN A 1 86 ? -9.211 6.005 3.030 1.00 92.25 86 ASN A O 1
ATOM 691 N N . LEU A 1 87 ? -7.369 4.776 3.362 1.00 92.19 87 LEU A N 1
ATOM 692 C CA . LEU A 1 87 ? -6.941 5.416 4.603 1.00 92.19 87 LEU A CA 1
ATOM 693 C C . LEU A 1 87 ? -6.590 6.899 4.419 1.00 92.19 87 LEU A C 1
ATOM 695 O O . LEU A 1 87 ? -6.685 7.658 5.382 1.00 92.19 87 LEU A O 1
ATOM 699 N N . CYS A 1 88 ? -6.246 7.337 3.201 1.00 89.62 88 CYS A N 1
ATOM 700 C CA . CYS A 1 88 ? -6.063 8.761 2.899 1.00 89.62 88 CYS A CA 1
ATOM 701 C C . CYS A 1 88 ? -7.317 9.591 3.225 1.00 89.62 88 CYS A C 1
ATOM 703 O O . CYS A 1 88 ? -7.187 10.737 3.638 1.00 89.62 88 CYS A O 1
ATOM 705 N N . ASN A 1 89 ? -8.514 9.000 3.133 1.00 89.19 89 ASN A N 1
ATOM 706 C CA . ASN A 1 89 ? -9.777 9.681 3.431 1.00 89.19 89 ASN A CA 1
ATOM 707 C C . ASN A 1 89 ? -10.025 9.877 4.940 1.00 89.19 89 ASN A C 1
ATOM 709 O O . ASN A 1 89 ? -10.998 10.518 5.319 1.00 89.19 89 ASN A O 1
ATOM 713 N N . TYR A 1 90 ? -9.172 9.316 5.803 1.00 88.88 90 TYR A N 1
ATOM 714 C CA . TYR A 1 90 ? -9.327 9.325 7.262 1.00 88.88 90 TYR A CA 1
ATOM 715 C C . TYR A 1 90 ? -8.188 10.067 7.969 1.00 88.88 90 TYR A C 1
ATOM 717 O O . TYR A 1 90 ? -7.841 9.720 9.097 1.00 88.88 90 TYR A O 1
ATOM 725 N N . LEU A 1 91 ? -7.568 11.043 7.291 1.00 88.44 91 LEU A N 1
ATOM 726 C CA . LEU A 1 91 ? -6.415 11.803 7.798 1.00 88.44 91 LEU A CA 1
ATOM 727 C C . LEU A 1 91 ? -5.274 10.893 8.287 1.00 88.44 91 LEU A C 1
ATOM 729 O O . LEU A 1 91 ? -4.539 11.228 9.215 1.00 88.44 91 LEU A O 1
ATOM 733 N N . CYS A 1 92 ? -5.124 9.712 7.675 1.00 90.00 92 CYS A N 1
ATOM 734 C CA . CYS A 1 92 ? -4.035 8.808 8.012 1.00 90.00 92 CYS A CA 1
ATOM 735 C C . CYS A 1 92 ? -2.689 9.515 7.768 1.00 90.00 92 CYS A C 1
ATOM 737 O O . CYS A 1 92 ? -2.458 9.996 6.650 1.00 90.00 92 CYS A O 1
ATOM 739 N N . PRO A 1 93 ? -1.771 9.536 8.754 1.00 91.19 93 PRO A N 1
ATOM 740 C CA . PRO A 1 93 ? -0.467 10.160 8.585 1.00 91.19 93 PRO A CA 1
ATOM 741 C C . PRO A 1 93 ? 0.346 9.511 7.461 1.00 91.19 93 PRO A C 1
ATOM 743 O O . PRO A 1 93 ? 0.135 8.347 7.092 1.00 91.19 93 PRO A O 1
ATOM 746 N N . SER A 1 94 ? 1.314 10.260 6.931 1.00 90.06 94 SER A N 1
ATOM 747 C CA . SER A 1 94 ? 2.220 9.752 5.903 1.00 90.06 94 SER A CA 1
ATOM 748 C C . SER A 1 94 ? 3.067 8.591 6.436 1.00 90.06 94 SER A C 1
ATOM 750 O O . SER A 1 94 ? 3.310 8.465 7.639 1.00 90.06 94 SER A O 1
ATOM 752 N N . SER A 1 95 ? 3.600 7.748 5.545 1.00 87.12 95 SER A N 1
ATOM 753 C CA . SER A 1 95 ? 4.509 6.672 5.964 1.00 87.12 95 SER A CA 1
ATOM 754 C C . SER A 1 95 ? 5.737 7.198 6.717 1.00 87.12 95 SER A C 1
ATOM 756 O O . SER A 1 95 ? 6.261 6.503 7.586 1.00 87.12 95 SER A O 1
ATOM 758 N N . SER A 1 96 ? 6.191 8.416 6.407 1.00 86.81 96 SER A N 1
ATOM 759 C CA . SER A 1 96 ? 7.315 9.069 7.086 1.00 86.81 96 SER A CA 1
ATOM 760 C C . SER A 1 96 ? 6.967 9.430 8.531 1.00 86.81 96 SER A C 1
ATOM 762 O O . SER A 1 96 ? 7.742 9.135 9.441 1.00 86.81 96 SER A O 1
ATOM 764 N N . ASP A 1 97 ? 5.775 9.983 8.763 1.00 90.69 97 ASP A N 1
ATOM 765 C CA . ASP A 1 97 ? 5.306 10.331 10.108 1.00 90.69 97 ASP A CA 1
ATOM 766 C C . ASP A 1 97 ? 5.070 9.079 10.954 1.00 90.69 97 ASP A C 1
ATOM 768 O O . ASP A 1 97 ? 5.553 8.989 12.083 1.00 90.69 97 ASP A O 1
ATOM 772 N N . LEU A 1 98 ? 4.436 8.057 10.372 1.00 90.75 98 LEU A N 1
ATOM 773 C CA . LEU A 1 98 ? 4.236 6.769 11.041 1.00 90.75 98 LEU A CA 1
ATOM 774 C C . LEU A 1 98 ? 5.560 6.059 11.345 1.00 90.75 98 LEU A C 1
ATOM 776 O O . LEU A 1 98 ? 5.661 5.331 12.334 1.00 90.75 98 LEU A O 1
ATOM 780 N N . THR A 1 99 ? 6.587 6.256 10.513 1.00 88.56 99 THR A N 1
ATOM 781 C CA . THR A 1 99 ? 7.934 5.731 10.780 1.00 88.56 99 THR A CA 1
ATOM 782 C C . THR A 1 99 ? 8.562 6.428 11.983 1.00 88.56 99 THR A C 1
ATOM 784 O O . THR A 1 99 ? 9.152 5.749 12.825 1.00 88.56 99 THR A O 1
ATOM 787 N N . ARG A 1 100 ? 8.409 7.754 12.100 1.00 89.12 100 ARG A N 1
ATOM 788 C CA . ARG A 1 100 ? 8.875 8.524 13.263 1.00 89.12 100 ARG A CA 1
ATOM 789 C C . ARG A 1 100 ? 8.153 8.101 14.545 1.00 89.12 100 ARG A C 1
ATOM 791 O O . ARG A 1 100 ? 8.795 7.997 15.584 1.00 89.12 100 ARG A O 1
ATOM 798 N N . GLU A 1 101 ? 6.856 7.810 14.464 1.00 91.19 101 GLU A N 1
ATOM 799 C CA . GLU A 1 101 ? 6.044 7.391 15.612 1.00 91.19 101 GLU A CA 1
ATOM 800 C C . GLU A 1 101 ? 6.327 5.946 16.061 1.00 91.19 101 GLU A C 1
ATOM 802 O O . GLU A 1 101 ? 6.616 5.691 17.229 1.00 91.19 101 GLU A O 1
ATOM 807 N N . PHE A 1 102 ? 6.237 4.970 15.152 1.00 88.88 102 PHE A N 1
ATOM 808 C CA . PHE A 1 102 ? 6.311 3.546 15.510 1.00 88.88 102 PHE A CA 1
ATOM 809 C C . PHE A 1 102 ? 7.712 2.940 15.412 1.00 88.88 102 PHE A C 1
ATOM 811 O O . PHE A 1 102 ? 7.907 1.776 15.797 1.00 88.88 102 PHE A O 1
ATOM 818 N N . GLY A 1 103 ? 8.663 3.695 14.866 1.00 81.44 103 GLY A N 1
ATOM 819 C CA . GLY A 1 103 ? 10.008 3.240 14.552 1.00 81.44 103 GLY A CA 1
ATOM 820 C C . GLY A 1 103 ? 10.067 2.232 13.400 1.00 81.44 103 GLY A C 1
ATOM 821 O O . GLY A 1 103 ? 9.096 1.553 13.043 1.00 81.44 103 GLY A O 1
ATOM 822 N N . PHE A 1 104 ? 11.269 2.083 12.845 1.00 69.56 104 PHE A N 1
ATOM 823 C CA . PHE A 1 104 ? 11.573 1.084 11.827 1.00 69.56 104 PHE A CA 1
ATOM 824 C C . PHE A 1 104 ? 12.144 -0.177 12.481 1.00 69.56 104 PHE A C 1
ATOM 826 O O . PHE A 1 104 ? 13.142 -0.110 13.195 1.00 69.56 104 PHE A O 1
ATOM 833 N N . LYS A 1 105 ? 11.522 -1.343 12.259 1.00 61.66 105 LYS A N 1
ATOM 834 C CA . LYS A 1 105 ? 12.049 -2.616 12.796 1.00 61.66 105 LYS A CA 1
ATOM 835 C C . LYS A 1 105 ? 12.125 -3.763 11.795 1.00 61.66 105 LYS A C 1
ATOM 837 O O . LYS A 1 105 ? 12.813 -4.736 12.074 1.00 61.66 105 LYS A O 1
ATOM 842 N N . THR A 1 106 ? 11.437 -3.696 10.653 1.00 64.69 106 THR A N 1
ATOM 843 C CA . THR A 1 106 ? 11.352 -4.856 9.754 1.00 64.69 106 THR A CA 1
ATOM 844 C C . THR A 1 106 ? 11.329 -4.464 8.285 1.00 64.69 106 THR A C 1
ATOM 846 O O . THR A 1 106 ? 10.310 -4.000 7.776 1.00 64.69 106 THR A O 1
ATOM 849 N N . THR A 1 107 ? 12.418 -4.746 7.585 1.00 70.00 107 THR A N 1
ATOM 850 C CA . THR A 1 107 ? 12.493 -4.677 6.124 1.00 70.00 107 THR A CA 1
ATOM 851 C C . THR A 1 107 ? 11.901 -5.954 5.514 1.00 70.00 107 THR A C 1
ATOM 853 O O . THR A 1 107 ? 11.905 -7.011 6.151 1.00 70.00 107 THR A O 1
ATOM 856 N N . CYS A 1 108 ? 11.362 -5.900 4.291 1.00 80.00 108 CYS A N 1
ATOM 857 C CA . CYS A 1 108 ? 11.006 -7.138 3.590 1.00 80.00 108 CYS A CA 1
ATOM 858 C C . CYS A 1 108 ? 12.278 -7.931 3.243 1.00 80.00 108 CYS A C 1
ATOM 860 O O . CYS A 1 108 ? 13.356 -7.345 3.149 1.00 80.00 108 CYS A O 1
ATOM 862 N N . ILE A 1 109 ? 12.160 -9.245 3.023 1.00 80.62 109 ILE A N 1
ATOM 863 C CA . ILE A 1 109 ? 13.310 -10.124 2.727 1.00 80.62 109 ILE A CA 1
ATOM 864 C C . ILE A 1 109 ? 14.132 -9.586 1.545 1.00 80.62 109 ILE A C 1
ATOM 866 O O . ILE A 1 109 ? 15.353 -9.496 1.630 1.00 80.62 109 ILE A O 1
ATOM 870 N N . HIS A 1 110 ? 13.468 -9.137 0.474 1.00 79.31 110 HIS A N 1
ATOM 871 C CA . HIS A 1 110 ? 14.136 -8.565 -0.703 1.00 79.31 110 HIS A CA 1
ATOM 872 C C . HIS A 1 110 ? 15.011 -7.352 -0.364 1.00 79.31 110 HIS A C 1
ATOM 874 O O . HIS A 1 110 ? 16.149 -7.243 -0.819 1.00 79.31 110 HIS A O 1
ATOM 880 N N . HIS A 1 111 ? 14.498 -6.427 0.445 1.00 79.19 111 HIS A N 1
ATOM 881 C CA . HIS A 1 111 ? 15.250 -5.241 0.853 1.00 79.19 111 HIS A CA 1
ATOM 882 C C . HIS A 1 111 ? 16.273 -5.543 1.954 1.00 79.19 111 HIS A C 1
ATOM 884 O O . HIS A 1 111 ? 17.314 -4.896 1.983 1.00 79.19 111 HIS A O 1
ATOM 890 N N . MET A 1 112 ? 16.027 -6.545 2.803 1.00 76.06 112 MET A N 1
ATOM 891 C CA . MET A 1 112 ? 16.976 -7.035 3.809 1.00 76.06 112 MET A CA 1
ATOM 892 C C . MET A 1 112 ? 18.251 -7.560 3.140 1.00 76.06 112 MET A C 1
ATOM 894 O O . MET A 1 112 ? 19.333 -7.047 3.417 1.00 76.06 112 MET A O 1
ATOM 898 N N . LEU A 1 113 ? 18.116 -8.457 2.158 1.00 74.06 113 LEU A N 1
ATOM 899 C CA . LEU A 1 113 ? 19.246 -9.003 1.392 1.00 74.06 113 LEU A CA 1
ATOM 900 C C . LEU A 1 113 ? 20.029 -7.920 0.629 1.00 74.06 113 LEU A C 1
ATOM 902 O O . LEU A 1 113 ? 21.227 -8.046 0.393 1.00 74.06 113 LEU A O 1
ATOM 906 N N . LYS A 1 114 ? 19.371 -6.817 0.247 1.00 67.12 114 LYS A N 1
ATOM 907 C CA . LYS A 1 114 ? 20.038 -5.672 -0.393 1.00 67.12 114 LYS A CA 1
ATOM 908 C C . LYS A 1 114 ? 20.724 -4.728 0.588 1.00 67.12 114 LYS A C 1
ATOM 910 O O . LYS A 1 114 ? 21.681 -4.065 0.194 1.00 67.12 114 LYS A O 1
ATOM 915 N N . SER A 1 115 ? 20.253 -4.648 1.830 1.00 60.84 115 SER A N 1
ATOM 916 C CA . SER A 1 115 ? 20.869 -3.807 2.861 1.00 60.84 115 SER A CA 1
ATOM 917 C C . SER A 1 115 ? 22.246 -4.333 3.283 1.00 60.84 115 SER A C 1
ATOM 919 O O . SER A 1 115 ? 23.160 -3.544 3.513 1.00 60.84 115 SER A O 1
ATOM 921 N N . GLU A 1 116 ? 22.436 -5.656 3.244 1.00 54.84 116 GLU A N 1
ATOM 922 C CA . GLU A 1 116 ? 23.734 -6.312 3.457 1.00 54.84 116 GLU A CA 1
ATOM 923 C C . GLU A 1 116 ? 24.752 -5.962 2.355 1.00 54.84 116 GLU A C 1
ATOM 925 O O . GLU A 1 116 ? 25.956 -5.897 2.601 1.00 54.84 116 GLU A O 1
ATOM 930 N N . ALA A 1 117 ? 24.278 -5.619 1.152 1.00 55.56 117 ALA A N 1
ATOM 931 C CA . ALA A 1 117 ? 25.106 -5.248 0.004 1.00 55.56 117 ALA A CA 1
ATOM 932 C C . ALA A 1 117 ? 25.637 -3.790 0.034 1.00 55.56 117 ALA A C 1
ATOM 934 O O . ALA A 1 117 ? 25.973 -3.237 -1.014 1.00 55.56 117 ALA A O 1
ATOM 935 N N . LYS A 1 118 ? 25.741 -3.157 1.216 1.00 50.12 118 LYS A N 1
ATOM 936 C CA . LYS A 1 118 ? 26.330 -1.812 1.445 1.00 50.12 118 LYS A CA 1
ATOM 937 C C . LYS A 1 118 ? 25.690 -0.656 0.663 1.00 50.12 118 LYS A C 1
ATOM 939 O O . LYS A 1 118 ? 26.344 0.338 0.351 1.00 50.12 118 LYS A O 1
ATOM 944 N N . VAL A 1 119 ? 24.394 -0.736 0.376 1.00 53.19 119 VAL A N 1
ATOM 945 C CA . VAL A 1 119 ? 23.628 0.410 -0.128 1.00 53.19 119 VAL A CA 1
ATOM 946 C C . VAL A 1 119 ? 22.667 0.834 0.978 1.00 53.19 119 VAL A C 1
ATOM 948 O O . VAL A 1 119 ? 21.558 0.317 1.057 1.00 53.19 119 VAL A O 1
ATOM 951 N N . HIS A 1 120 ? 23.095 1.768 1.836 1.00 50.41 120 HIS A N 1
ATOM 952 C CA . HIS A 1 120 ? 22.259 2.428 2.853 1.00 50.41 120 HIS A CA 1
ATOM 953 C C . HIS A 1 120 ? 21.204 3.335 2.195 1.00 50.41 120 HIS A C 1
ATOM 955 O O . HIS A 1 120 ? 21.205 4.549 2.373 1.00 50.41 120 HIS A O 1
ATOM 961 N N . ARG A 1 121 ? 20.346 2.772 1.343 1.00 58.50 121 ARG A N 1
ATOM 962 C CA . ARG A 1 121 ? 19.200 3.481 0.776 1.00 58.50 121 ARG A CA 1
ATOM 963 C C . ARG A 1 121 ? 17.942 2.976 1.450 1.00 58.50 121 ARG A C 1
ATOM 965 O O . ARG A 1 121 ? 17.635 1.787 1.387 1.00 58.50 121 ARG A O 1
ATOM 972 N N . GLU A 1 122 ? 17.217 3.904 2.053 1.00 69.31 122 GLU A N 1
ATOM 973 C CA . GLU A 1 122 ? 15.857 3.685 2.522 1.00 69.31 122 GLU A CA 1
ATOM 974 C C . GLU A 1 122 ? 14.943 3.597 1.297 1.00 69.31 122 GLU A C 1
ATOM 976 O O . GLU A 1 122 ? 14.488 4.598 0.750 1.00 69.31 122 GLU A O 1
ATOM 981 N N . TYR A 1 123 ? 14.747 2.380 0.791 1.00 74.69 123 TYR A N 1
ATOM 982 C CA . TYR A 1 123 ? 13.770 2.147 -0.265 1.00 74.69 123 TYR A CA 1
ATOM 983 C C . TYR A 1 123 ? 12.354 2.265 0.296 1.00 74.69 123 TYR A C 1
ATOM 985 O O . TYR A 1 123 ? 12.057 1.757 1.380 1.00 74.69 123 TYR A O 1
ATOM 993 N N . GLN A 1 124 ? 11.452 2.844 -0.494 1.00 80.88 124 GLN A N 1
ATOM 994 C CA . GLN A 1 124 ? 10.022 2.786 -0.222 1.00 80.88 124 GLN A CA 1
ATOM 995 C C . GLN A 1 124 ? 9.548 1.343 -0.417 1.00 80.88 124 GLN A C 1
ATOM 997 O O . GLN A 1 124 ? 9.424 0.847 -1.538 1.00 80.88 124 GLN A O 1
ATOM 1002 N N . CYS A 1 125 ? 9.350 0.640 0.698 1.00 83.81 125 CYS A N 1
ATOM 1003 C CA . CYS A 1 125 ? 8.932 -0.755 0.725 1.00 83.81 125 CYS A CA 1
ATOM 1004 C C . CYS A 1 125 ? 7.417 -0.845 0.966 1.00 83.81 125 CYS A C 1
ATOM 1006 O O . CYS A 1 125 ? 6.981 -0.562 2.086 1.00 83.81 125 CYS A O 1
ATOM 1008 N N . PRO A 1 126 ? 6.612 -1.307 -0.015 1.00 84.62 126 PRO A N 1
ATOM 1009 C CA . PRO A 1 126 ? 5.163 -1.421 0.155 1.00 84.62 126 PRO A CA 1
ATOM 1010 C C . PRO A 1 126 ? 4.770 -2.281 1.360 1.00 84.62 126 PRO A C 1
ATOM 1012 O O . PRO A 1 126 ? 3.921 -1.881 2.148 1.00 84.62 126 PRO A O 1
ATOM 1015 N N . LEU A 1 127 ? 5.454 -3.411 1.583 1.00 85.69 127 LEU A N 1
ATOM 1016 C CA . LEU A 1 127 ? 5.182 -4.281 2.732 1.00 85.69 127 LEU A CA 1
ATOM 1017 C C . LEU A 1 127 ? 5.424 -3.572 4.072 1.00 85.69 127 LEU A C 1
ATOM 1019 O O . LEU A 1 127 ? 4.674 -3.781 5.026 1.00 85.69 127 LEU A O 1
ATOM 1023 N N . ASN A 1 128 ? 6.470 -2.747 4.161 1.00 85.19 128 ASN A N 1
ATOM 1024 C CA . ASN A 1 128 ? 6.734 -1.982 5.375 1.00 85.19 128 ASN A CA 1
ATOM 1025 C C . ASN A 1 128 ? 5.662 -0.910 5.593 1.00 85.19 128 ASN A C 1
ATOM 1027 O O . ASN A 1 128 ? 5.133 -0.797 6.696 1.00 85.19 128 ASN A O 1
ATOM 1031 N N . ASN A 1 129 ? 5.286 -0.194 4.534 1.00 87.50 129 ASN A N 1
ATOM 1032 C CA . ASN A 1 129 ? 4.219 0.799 4.596 1.00 87.50 129 ASN A CA 1
ATOM 1033 C C . ASN A 1 129 ? 2.902 0.156 5.056 1.00 87.50 129 ASN A C 1
ATOM 1035 O O . ASN A 1 129 ? 2.297 0.629 6.012 1.00 87.50 129 ASN A O 1
ATOM 1039 N N . CYS A 1 130 ? 2.519 -0.998 4.498 1.00 89.69 130 CYS A N 1
ATOM 1040 C CA . CYS A 1 130 ? 1.346 -1.752 4.952 1.00 89.69 130 CYS A CA 1
ATOM 1041 C C . CYS A 1 130 ? 1.406 -2.105 6.449 1.00 89.69 130 CYS A C 1
ATOM 1043 O O . CYS A 1 130 ? 0.389 -2.047 7.139 1.00 89.69 130 CYS A O 1
ATOM 1045 N N . ARG A 1 131 ? 2.585 -2.453 6.987 1.00 88.75 131 ARG A N 1
ATOM 1046 C CA . ARG A 1 131 ? 2.753 -2.730 8.427 1.00 88.75 131 ARG A CA 1
ATOM 1047 C C . ARG A 1 131 ? 2.577 -1.479 9.284 1.00 88.75 131 ARG A C 1
ATOM 1049 O O . ARG A 1 131 ? 1.984 -1.581 10.355 1.00 88.75 131 ARG A O 1
ATOM 1056 N N . LEU A 1 132 ? 3.081 -0.331 8.834 1.00 91.06 132 LEU A N 1
ATOM 1057 C CA . LEU A 1 132 ? 2.900 0.951 9.520 1.00 91.06 132 LEU A CA 1
ATOM 1058 C C . LEU A 1 132 ? 1.425 1.353 9.546 1.00 91.06 132 LEU A C 1
ATOM 1060 O O . LEU A 1 132 ? 0.885 1.600 10.622 1.00 91.06 132 LEU A O 1
ATOM 1064 N N . TYR A 1 133 ? 0.750 1.303 8.397 1.00 92.50 133 TYR A N 1
ATOM 1065 C CA . TYR A 1 133 ? -0.679 1.595 8.311 1.00 92.50 133 TYR A CA 1
ATOM 1066 C C . TYR A 1 133 ? -1.512 0.636 9.163 1.00 92.50 133 TYR A C 1
ATOM 1068 O O . TYR A 1 133 ? -2.397 1.073 9.890 1.00 92.50 133 TYR A O 1
ATOM 1076 N N . LYS A 1 134 ? -1.177 -0.661 9.183 1.00 91.31 134 LYS A N 1
ATOM 1077 C CA . LYS A 1 134 ? -1.832 -1.623 10.079 1.00 91.31 134 LYS A CA 1
ATOM 1078 C C . LYS A 1 134 ? -1.679 -1.238 11.554 1.00 91.31 134 LYS A C 1
ATOM 1080 O O . LYS A 1 134 ? -2.652 -1.312 12.297 1.00 91.31 134 LYS A O 1
ATOM 1085 N N . LYS A 1 135 ? -0.476 -0.848 11.996 1.00 91.44 135 LYS A N 1
ATOM 1086 C CA . LYS A 1 135 ? -0.254 -0.394 13.381 1.00 91.44 135 LYS A CA 1
ATOM 1087 C C . LYS A 1 135 ? -1.088 0.841 13.703 1.00 91.44 135 LYS A C 1
ATOM 1089 O O . LYS A 1 135 ? -1.680 0.885 14.775 1.00 91.44 135 LYS A O 1
ATOM 1094 N N . TRP A 1 136 ? -1.152 1.796 12.777 1.00 93.25 136 TRP A N 1
ATOM 1095 C CA . TRP A 1 136 ? -1.964 2.998 12.934 1.00 93.25 136 TRP A CA 1
ATOM 1096 C C . TRP A 1 136 ? -3.456 2.665 13.065 1.00 93.25 136 TRP A C 1
ATOM 1098 O O . TRP A 1 136 ? -4.070 3.058 14.051 1.00 93.25 136 TRP A O 1
ATOM 1108 N N . VAL A 1 137 ? -4.013 1.845 12.164 1.00 91.50 137 VAL A N 1
ATOM 1109 C CA . VAL A 1 137 ? -5.421 1.408 12.238 1.00 91.50 137 VAL A CA 1
ATOM 1110 C C . VAL A 1 137 ? -5.718 0.730 13.579 1.00 91.50 137 VAL A C 1
ATOM 1112 O O . VAL A 1 137 ? -6.722 1.032 14.222 1.00 91.50 137 VAL A O 1
ATOM 1115 N N . LEU A 1 138 ? -4.833 -0.160 14.042 1.00 89.31 138 LEU A N 1
ATOM 1116 C CA . LEU A 1 138 ? -4.995 -0.832 15.334 1.00 89.31 138 LEU A CA 1
ATOM 1117 C C . LEU A 1 138 ? -4.904 0.137 16.519 1.00 89.31 138 LEU A C 1
ATOM 1119 O O . LEU A 1 138 ? -5.651 -0.029 17.479 1.00 89.31 138 LEU A O 1
ATOM 1123 N N . LYS A 1 139 ? -4.018 1.141 16.456 1.00 91.00 139 LYS A N 1
ATOM 1124 C CA . LYS A 1 139 ? -3.918 2.197 17.471 1.00 91.00 139 LYS A CA 1
ATOM 1125 C C . LYS A 1 139 ? -5.229 2.979 17.550 1.00 91.00 139 LYS A C 1
ATOM 1127 O O . LYS A 1 139 ? -5.841 2.971 18.606 1.00 91.00 139 LYS A O 1
ATOM 1132 N N . VAL A 1 140 ? -5.696 3.539 16.431 1.00 90.25 140 VAL A N 1
ATOM 1133 C CA . VAL A 1 140 ? -6.957 4.303 16.366 1.00 90.25 140 VAL A CA 1
ATOM 1134 C C . VAL A 1 140 ? -8.135 3.473 16.876 1.00 90.25 140 VAL A C 1
ATOM 1136 O O . VAL A 1 140 ? -8.978 3.966 17.619 1.00 90.25 140 VAL A O 1
ATOM 1139 N N . THR A 1 141 ? -8.183 2.189 16.520 1.00 87.75 141 THR A N 1
ATOM 1140 C CA . THR A 1 141 ? -9.283 1.320 16.953 1.00 87.75 141 THR A CA 1
ATOM 1141 C C . THR A 1 141 ? -9.242 1.012 18.448 1.00 87.75 141 THR A C 1
ATOM 1143 O O . THR A 1 141 ? -10.289 0.961 19.087 1.00 87.75 141 THR A O 1
ATOM 1146 N N . ARG A 1 142 ? -8.051 0.829 19.023 1.00 86.25 142 ARG A N 1
ATOM 1147 C CA . ARG A 1 142 ? -7.883 0.647 20.470 1.00 86.25 142 ARG A CA 1
ATOM 1148 C C . ARG A 1 142 ? -8.187 1.931 21.239 1.00 86.25 142 ARG A C 1
ATOM 1150 O O . ARG A 1 142 ? -8.814 1.865 22.281 1.00 86.25 142 ARG A O 1
ATOM 1157 N N 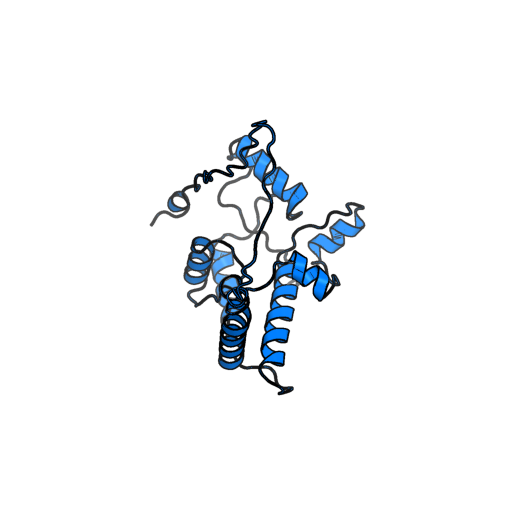. ASP A 1 143 ? -7.791 3.088 20.720 1.00 85.50 143 ASP A N 1
ATOM 1158 C CA . ASP A 1 143 ? -8.081 4.377 21.359 1.00 85.50 143 ASP A CA 1
ATOM 1159 C C . ASP A 1 143 ? -9.601 4.675 21.339 1.00 85.50 143 ASP A C 1
ATOM 1161 O O . ASP A 1 143 ? -10.121 5.392 22.190 1.00 85.50 143 ASP A O 1
ATOM 1165 N N . TYR A 1 144 ? -10.340 4.080 20.393 1.00 81.94 144 TYR A N 1
ATOM 1166 C CA . TYR A 1 144 ? -11.804 4.104 20.352 1.00 81.94 144 TYR A CA 1
ATOM 1167 C C . TYR A 1 144 ? -12.471 3.115 21.320 1.00 81.94 144 TYR A C 1
ATOM 1169 O O . TYR A 1 144 ? -13.569 3.391 21.805 1.00 81.94 144 TYR A O 1
ATOM 1177 N N . ASN A 1 145 ? -11.853 1.956 21.556 1.00 78.25 145 ASN A N 1
ATOM 1178 C CA . ASN A 1 145 ? -12.440 0.849 22.300 1.00 78.25 145 ASN A CA 1
ATOM 1179 C C . ASN A 1 145 ? -11.456 0.346 23.367 1.00 78.25 145 ASN A C 1
ATOM 1181 O O . ASN A 1 145 ? -10.498 -0.349 23.037 1.00 78.25 145 ASN A O 1
ATOM 1185 N N . ASP A 1 146 ? -11.742 0.617 24.646 1.00 69.19 146 ASP A N 1
ATOM 1186 C CA . ASP A 1 146 ? -10.945 0.157 25.802 1.00 69.19 146 ASP A CA 1
ATOM 1187 C C . ASP A 1 146 ? -10.912 -1.383 25.966 1.00 69.19 146 ASP A C 1
ATOM 1189 O O . ASP A 1 146 ? -10.276 -1.919 26.880 1.00 69.19 146 ASP A O 1
ATOM 1193 N N . SER A 1 147 ? -11.599 -2.125 25.089 1.00 64.94 147 SER A N 1
ATOM 1194 C CA . SER A 1 147 ? -11.579 -3.587 25.051 1.00 64.94 147 SER A CA 1
ATOM 1195 C C . SER A 1 147 ? -10.226 -4.151 24.596 1.00 64.94 147 SER A C 1
ATOM 1197 O O . SER A 1 147 ? -9.579 -3.660 23.671 1.00 64.94 147 SER A O 1
ATOM 1199 N N . ARG A 1 148 ? -9.816 -5.258 25.230 1.00 57.88 148 ARG A N 1
ATOM 1200 C CA . ARG A 1 148 ? -8.628 -6.049 24.862 1.00 57.88 148 ARG A CA 1
ATOM 1201 C C . ARG A 1 148 ? -8.854 -6.989 23.674 1.00 57.88 148 ARG A C 1
ATOM 1203 O O . ARG A 1 148 ? -7.880 -7.574 23.195 1.00 57.88 148 ARG A O 1
ATOM 1210 N N . ASP A 1 149 ? -10.094 -7.156 23.225 1.00 67.62 149 ASP A N 1
ATOM 1211 C CA . ASP A 1 149 ? -10.423 -8.074 22.139 1.00 67.62 149 ASP A CA 1
ATOM 1212 C C . ASP A 1 149 ? -10.081 -7.484 20.767 1.00 67.62 149 ASP A C 1
ATOM 1214 O O . ASP A 1 149 ? -10.051 -6.268 20.566 1.00 67.62 149 ASP A O 1
ATOM 1218 N N . ALA A 1 150 ? -9.810 -8.363 19.797 1.00 64.06 150 ALA A N 1
ATOM 1219 C CA . ALA A 1 150 ? -9.589 -7.939 18.422 1.00 64.06 150 ALA A CA 1
ATOM 1220 C C . ALA A 1 150 ? -10.878 -7.288 17.877 1.00 64.06 150 ALA A C 1
ATOM 1222 O O . ALA A 1 150 ? -11.927 -7.936 17.889 1.00 64.06 150 ALA A O 1
ATOM 1223 N N . PRO A 1 151 ? -10.821 -6.034 17.398 1.00 69.94 151 PRO A N 1
ATOM 1224 C CA . PRO A 1 151 ? -12.011 -5.323 16.956 1.00 69.94 151 PRO A CA 1
ATOM 1225 C C . PRO A 1 151 ? -12.565 -5.938 15.669 1.00 69.94 151 PRO A C 1
ATOM 1227 O O . PRO A 1 151 ? -11.812 -6.301 14.760 1.00 69.94 151 PRO A O 1
ATOM 1230 N N . ASP A 1 152 ? -13.891 -6.033 15.585 1.00 80.50 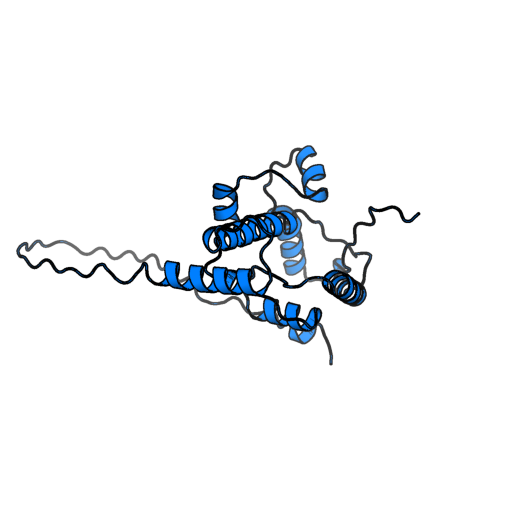152 ASP A N 1
ATOM 1231 C CA . ASP A 1 152 ? -14.573 -6.403 14.349 1.00 80.50 152 ASP A CA 1
ATOM 1232 C C . ASP A 1 152 ? -14.504 -5.280 13.295 1.00 80.50 152 ASP A C 1
ATOM 1234 O O . ASP A 1 152 ? -14.038 -4.162 13.540 1.00 80.50 152 ASP A O 1
ATOM 1238 N N . SER A 1 153 ? -14.962 -5.603 12.084 1.00 77.06 153 SER A N 1
ATOM 1239 C CA . SER A 1 153 ? -14.976 -4.686 10.940 1.00 77.06 153 SER A CA 1
ATOM 1240 C C . SER A 1 153 ? -15.689 -3.365 11.243 1.00 77.06 153 SER A C 1
ATOM 1242 O O . SER A 1 153 ? -15.177 -2.285 10.936 1.00 77.06 153 SER A O 1
ATOM 1244 N N . ASP A 1 154 ? -16.862 -3.454 11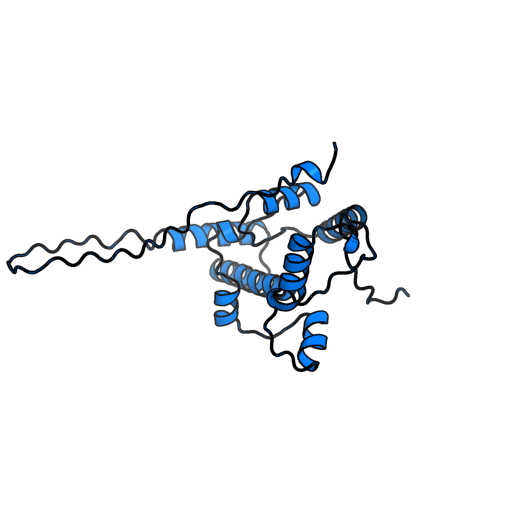.864 1.00 81.25 154 ASP A N 1
ATOM 1245 C CA . ASP A 1 154 ? -17.715 -2.301 12.131 1.00 81.25 154 ASP A CA 1
ATOM 1246 C C . ASP A 1 154 ? -17.087 -1.382 13.177 1.00 81.25 154 ASP A C 1
ATOM 1248 O O . ASP A 1 154 ? -17.168 -0.157 13.075 1.00 81.25 154 ASP A O 1
ATOM 1252 N N . THR A 1 155 ? -16.411 -1.962 14.166 1.00 83.25 155 THR A N 1
ATOM 1253 C CA . THR A 1 155 ? -15.678 -1.230 15.198 1.00 83.25 155 THR A CA 1
ATOM 1254 C C . THR A 1 155 ? -14.524 -0.439 14.599 1.00 83.25 155 THR A C 1
ATOM 1256 O O . THR A 1 155 ? -14.377 0.736 14.933 1.00 83.25 155 THR A O 1
ATOM 1259 N N . ILE A 1 156 ? -13.758 -1.020 13.668 1.00 83.31 156 ILE A N 1
ATOM 1260 C CA . ILE A 1 156 ? -12.676 -0.297 12.980 1.00 83.31 156 ILE A CA 1
ATOM 1261 C C . ILE A 1 156 ? -13.242 0.876 12.170 1.00 83.31 156 ILE A C 1
ATOM 1263 O O . ILE A 1 156 ? -12.749 1.998 12.278 1.00 83.31 156 ILE A O 1
ATOM 1267 N N . SER A 1 157 ? -14.304 0.651 11.392 1.00 84.25 157 SER A N 1
ATOM 1268 C CA . SER A 1 157 ? -14.926 1.702 10.575 1.00 84.25 157 SER A CA 1
ATOM 1269 C C . SER A 1 157 ? -15.471 2.856 11.424 1.00 84.25 157 SER A C 1
ATOM 1271 O O . SER A 1 157 ? -15.260 4.025 11.094 1.00 84.25 157 SER A O 1
ATOM 1273 N N . ARG A 1 158 ? -16.122 2.552 12.557 1.00 85.06 158 ARG A N 1
ATOM 1274 C CA . ARG A 1 158 ? -16.599 3.567 13.512 1.00 85.06 158 ARG A CA 1
ATOM 1275 C C . ARG A 1 158 ? -15.454 4.334 14.168 1.00 85.06 158 ARG A C 1
ATOM 1277 O O . ARG A 1 158 ? -15.556 5.554 14.296 1.00 85.06 158 ARG A O 1
ATOM 1284 N N . ALA A 1 159 ? -14.377 3.646 14.543 1.00 85.75 159 ALA A N 1
ATOM 1285 C CA . ALA A 1 159 ? -13.191 4.266 15.123 1.00 85.75 159 ALA A CA 1
ATOM 1286 C C . ALA A 1 159 ? -12.536 5.253 14.148 1.00 85.75 159 ALA A C 1
ATOM 1288 O O . ALA A 1 159 ? -12.289 6.400 14.510 1.00 85.75 159 ALA A O 1
ATOM 1289 N N . LEU A 1 160 ? -12.335 4.843 12.891 1.00 87.50 160 LEU A N 1
ATOM 1290 C CA . LEU A 1 160 ? -11.776 5.702 11.844 1.00 87.50 160 LEU A CA 1
ATOM 1291 C C . LEU A 1 160 ? -12.667 6.919 11.563 1.00 87.50 160 LEU A C 1
ATOM 1293 O O . LEU A 1 160 ? -12.173 8.039 11.468 1.00 87.50 160 LEU A O 1
ATOM 1297 N N . ALA A 1 161 ? -13.986 6.725 11.480 1.00 86.12 161 ALA A N 1
ATOM 1298 C CA . ALA A 1 161 ? -14.925 7.827 11.278 1.00 86.12 161 ALA A CA 1
ATOM 1299 C C . ALA A 1 161 ? -14.942 8.812 12.460 1.00 86.12 161 ALA A C 1
ATOM 1301 O O . ALA A 1 161 ? -15.113 10.012 12.254 1.00 86.12 161 ALA A O 1
ATOM 1302 N N . ARG A 1 162 ? -14.777 8.325 13.698 1.00 86.94 162 ARG A N 1
ATOM 1303 C CA . ARG A 1 162 ? -14.638 9.184 14.881 1.00 86.94 162 ARG A CA 1
ATOM 1304 C C . ARG A 1 162 ? -13.333 9.972 14.835 1.00 86.94 162 ARG A C 1
ATOM 1306 O O . ARG A 1 162 ? -13.389 11.187 14.977 1.00 86.94 162 ARG A O 1
ATOM 1313 N N . TYR A 1 163 ? -12.214 9.298 14.572 1.00 87.75 163 TYR A N 1
ATOM 1314 C CA . TYR A 1 163 ? -10.902 9.931 14.451 1.00 87.75 163 TYR A CA 1
ATOM 1315 C C . TYR A 1 163 ? -10.922 11.065 13.422 1.00 87.75 163 TYR A C 1
ATOM 1317 O O . TYR A 1 163 ? -10.471 12.168 13.715 1.00 87.75 163 TYR A O 1
ATOM 1325 N N . LEU A 1 164 ? -11.519 10.823 12.251 1.00 88.94 164 LEU A N 1
ATOM 1326 C CA . LEU A 1 164 ? -11.678 11.841 11.216 1.00 88.94 164 LEU A CA 1
ATOM 1327 C C . LEU A 1 164 ? -12.439 13.074 11.727 1.00 88.94 164 LEU A C 1
ATOM 1329 O O . LEU A 1 164 ? -11.995 14.187 11.486 1.00 88.94 164 LEU A O 1
ATOM 1333 N N . ARG A 1 165 ? -13.552 12.896 12.452 1.00 86.88 165 ARG A N 1
ATOM 1334 C CA . ARG A 1 165 ? -14.320 14.027 13.004 1.00 86.88 165 ARG A CA 1
ATOM 1335 C C . ARG A 1 165 ? -13.529 14.815 14.045 1.00 86.88 165 ARG A C 1
ATOM 1337 O O . ARG A 1 165 ? -13.509 16.034 13.976 1.00 86.88 165 ARG A O 1
ATOM 1344 N N . GLU A 1 166 ? -12.874 14.120 14.974 1.00 86.94 166 GLU A N 1
ATOM 1345 C CA . GLU A 1 166 ? -12.114 14.749 16.066 1.00 86.94 166 GLU A CA 1
ATOM 1346 C C . GLU A 1 166 ? -10.895 15.532 15.557 1.00 86.94 166 GLU A C 1
ATOM 1348 O O . GLU A 1 166 ? -10.538 16.544 16.144 1.00 86.94 166 GLU A O 1
ATOM 1353 N N . ASN A 1 167 ? -10.274 15.094 14.456 1.00 84.19 167 ASN A N 1
ATOM 1354 C CA . ASN A 1 167 ? -9.087 15.747 13.892 1.00 84.19 167 ASN A CA 1
ATOM 1355 C C . ASN A 1 167 ? -9.413 16.727 12.749 1.00 84.19 167 ASN A C 1
ATOM 1357 O O . ASN A 1 167 ? -8.521 17.440 12.307 1.00 84.19 167 ASN A O 1
ATOM 1361 N N . ALA A 1 168 ? -10.660 16.777 12.268 1.00 80.75 168 ALA A N 1
ATOM 1362 C CA . ALA A 1 168 ? -11.099 17.757 11.269 1.00 80.75 168 ALA A CA 1
ATOM 1363 C C . ALA A 1 168 ? -11.559 19.091 11.888 1.00 80.75 168 ALA A C 1
ATOM 1365 O O . ALA A 1 168 ? -11.659 20.078 11.173 1.00 80.75 168 ALA A O 1
ATOM 1366 N N . GLN A 1 169 ? -11.850 19.125 13.193 1.00 64.19 169 GLN A N 1
ATOM 1367 C CA . GLN A 1 169 ? -12.365 20.308 13.903 1.00 64.19 169 GLN A CA 1
ATOM 1368 C C . GLN A 1 169 ? -11.267 21.177 14.549 1.00 64.19 169 GLN A C 1
ATOM 1370 O O . GLN A 1 169 ? -11.583 22.110 15.273 1.00 64.19 169 GLN A O 1
ATOM 1375 N N . GLY A 1 170 ? -9.986 20.878 14.317 1.00 57.19 170 GLY A N 1
ATOM 1376 C CA . GLY A 1 170 ? -8.861 21.562 14.970 1.00 57.19 170 GLY A CA 1
ATOM 1377 C C . GLY A 1 170 ? -8.425 22.900 14.360 1.00 57.19 170 GLY A C 1
ATOM 1378 O O . GLY A 1 170 ? -7.463 23.463 14.867 1.00 57.19 170 GLY A O 1
ATOM 1379 N N . ASP A 1 171 ? -9.092 23.393 13.309 1.00 54.84 171 ASP A N 1
ATOM 1380 C CA . ASP A 1 171 ? -8.639 24.556 12.520 1.00 54.84 171 ASP A CA 1
ATOM 1381 C C . ASP A 1 171 ? -9.575 25.791 12.590 1.00 54.84 171 ASP A C 1
ATOM 1383 O O . ASP A 1 171 ? -9.325 26.765 11.884 1.00 54.84 171 ASP A O 1
ATOM 1387 N N . GLU A 1 172 ? -10.640 25.801 13.411 1.00 57.91 172 GLU A N 1
ATOM 1388 C CA . GLU A 1 172 ? -11.654 26.887 13.392 1.00 57.91 172 GLU A CA 1
ATOM 1389 C C . GLU A 1 172 ? -11.784 27.754 14.665 1.00 57.91 172 GLU A C 1
ATOM 1391 O O . GLU A 1 172 ? -12.670 28.600 14.702 1.00 57.91 172 GLU A O 1
ATOM 1396 N N . ASP A 1 173 ? -10.897 27.654 15.664 1.00 55.00 173 ASP A N 1
ATOM 1397 C CA . ASP A 1 173 ? -10.995 28.475 16.891 1.00 55.00 173 ASP A CA 1
ATOM 1398 C C . ASP A 1 173 ? -9.724 29.308 17.174 1.00 55.00 173 ASP A C 1
ATOM 1400 O O . ASP A 1 173 ? -9.073 29.138 18.201 1.00 55.00 173 ASP A O 1
ATOM 1404 N N . GLU A 1 174 ? -9.380 30.243 16.279 1.00 55.16 174 GLU A N 1
ATOM 1405 C CA . GLU A 1 174 ? -8.551 31.422 16.604 1.00 55.16 174 GLU A CA 1
ATOM 1406 C C . GLU A 1 174 ? -9.079 32.669 15.861 1.00 55.16 174 GLU A C 1
ATOM 1408 O O . GLU A 1 174 ? -8.454 33.184 14.938 1.00 55.16 174 GLU A O 1
ATOM 1413 N N . ASP A 1 175 ? -10.252 33.167 16.258 1.00 54.66 175 ASP A N 1
ATOM 1414 C CA . ASP A 1 175 ? -10.644 34.566 16.013 1.00 54.66 175 ASP A CA 1
ATOM 1415 C C . ASP A 1 175 ? -11.228 35.154 17.305 1.00 54.66 175 ASP A C 1
ATOM 1417 O O . ASP A 1 175 ? -12.423 35.417 17.440 1.00 54.66 175 ASP A O 1
ATOM 1421 N N . GLU A 1 176 ? -10.363 35.298 18.313 1.00 50.72 176 GLU A N 1
ATOM 1422 C CA . GLU A 1 176 ? -10.612 36.228 19.410 1.00 50.72 176 GLU A CA 1
ATOM 1423 C C . GLU A 1 176 ? -9.899 37.541 19.100 1.00 50.72 176 GLU A C 1
ATOM 1425 O O . GLU A 1 176 ? -8.671 37.644 19.092 1.00 50.72 176 GLU A O 1
ATOM 1430 N N . GLY A 1 177 ? -10.716 38.550 18.812 1.00 54.72 177 GLY A N 1
ATOM 1431 C CA . GLY A 1 177 ? -10.273 39.889 18.491 1.00 54.72 177 GLY A CA 1
ATOM 1432 C C . GLY A 1 177 ? -9.369 40.513 19.553 1.00 54.72 177 GLY A C 1
ATOM 1433 O O . GLY A 1 177 ? -9.576 40.387 20.758 1.00 54.72 177 GLY A O 1
ATOM 1434 N N . SER A 1 178 ? -8.426 41.313 19.070 1.00 46.84 178 SER A N 1
ATOM 1435 C CA . SER A 1 178 ? -7.837 42.396 19.844 1.00 46.84 178 SER A CA 1
ATOM 1436 C C . SER A 1 178 ? -7.738 43.622 18.949 1.00 46.84 178 SER A C 1
ATOM 1438 O O . SER A 1 178 ? -6.842 43.750 18.118 1.00 46.84 178 SER A O 1
ATOM 1440 N N . SER A 1 179 ? -8.699 44.523 19.122 1.00 58.91 179 SER A N 1
ATOM 1441 C CA . SER A 1 179 ? -8.522 45.943 18.848 1.00 58.91 179 SER A CA 1
ATOM 1442 C C . SER A 1 179 ? -7.408 46.481 19.749 1.00 58.91 179 SER A C 1
ATOM 1444 O O . SER A 1 179 ? -7.453 46.244 20.952 1.00 58.91 179 SER A O 1
ATOM 1446 N N . ASP A 1 180 ? -6.401 47.138 19.175 1.00 47.50 180 ASP A N 1
ATOM 1447 C CA . ASP A 1 180 ? -6.032 48.524 19.514 1.00 47.50 180 ASP A CA 1
ATOM 1448 C C . ASP A 1 180 ? -4.698 48.936 18.854 1.00 47.50 180 ASP A C 1
ATOM 1450 O O . ASP A 1 180 ? -3.631 48.408 19.145 1.00 47.50 180 ASP A O 1
ATOM 1454 N N . ASP A 1 181 ? -4.839 49.893 17.939 1.00 52.41 181 ASP A N 1
ATOM 1455 C CA . ASP A 1 181 ? -4.146 51.184 17.839 1.00 52.41 181 ASP A CA 1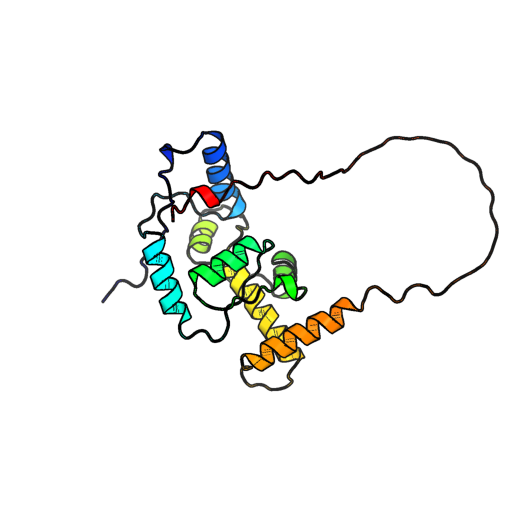
ATOM 1456 C C . ASP A 1 181 ? -2.610 51.344 17.663 1.00 52.41 181 ASP A C 1
ATOM 1458 O O . ASP A 1 181 ? -1.779 50.824 18.401 1.00 52.41 181 ASP A O 1
ATOM 1462 N N . HIS A 1 182 ? -2.321 52.277 16.740 1.00 48.28 182 HIS A N 1
ATOM 1463 C CA . HIS A 1 182 ? -1.120 53.091 16.486 1.00 48.28 182 HIS A CA 1
ATOM 1464 C C . HIS A 1 182 ? 0.120 52.512 15.778 1.00 48.28 182 HIS A C 1
ATOM 1466 O O . HIS A 1 182 ? 0.829 51.649 16.286 1.00 48.28 182 HIS A O 1
ATOM 1472 N N . GLY A 1 183 ? 0.487 53.186 14.675 1.00 39.75 183 GLY A N 1
ATOM 1473 C CA . GLY A 1 183 ? 1.875 53.315 14.225 1.00 39.75 183 GLY A CA 1
ATOM 1474 C C . GLY A 1 183 ? 2.043 53.425 12.714 1.00 39.75 183 GLY A C 1
ATOM 1475 O O . GLY A 1 183 ? 2.251 52.412 12.054 1.00 39.75 183 GLY A O 1
ATOM 1476 N N . ASP A 1 184 ? 1.985 54.650 12.186 1.00 49.97 184 ASP A N 1
ATOM 1477 C CA . ASP A 1 184 ? 2.635 55.005 10.922 1.00 49.97 184 ASP A CA 1
ATOM 1478 C C . ASP A 1 184 ? 4.107 54.568 10.966 1.00 49.97 184 ASP A C 1
ATOM 1480 O O . ASP A 1 184 ? 4.784 54.873 11.943 1.00 49.97 184 ASP A O 1
ATOM 1484 N N . ASP A 1 185 ? 4.605 53.911 9.917 1.00 49.12 185 ASP A N 1
ATOM 1485 C CA . ASP A 1 185 ? 5.925 54.232 9.375 1.00 49.12 185 ASP A CA 1
ATOM 1486 C C . ASP A 1 185 ? 6.118 53.671 7.958 1.00 49.12 185 ASP A C 1
ATOM 1488 O O . ASP A 1 185 ? 5.918 52.497 7.640 1.00 49.12 185 ASP A O 1
ATOM 1492 N N . ASP A 1 186 ? 6.500 54.621 7.118 1.00 51.03 186 ASP A N 1
ATOM 1493 C CA . ASP A 1 186 ? 7.024 54.561 5.767 1.00 51.03 186 ASP A CA 1
ATOM 1494 C C . ASP A 1 186 ? 8.199 53.574 5.646 1.00 51.03 186 ASP A C 1
ATOM 1496 O O . ASP A 1 186 ? 9.084 53.573 6.495 1.00 51.03 186 ASP A O 1
ATOM 1500 N N . HIS A 1 187 ? 8.212 52.750 4.588 1.00 47.22 187 HIS A N 1
ATOM 1501 C CA . HIS A 1 187 ? 9.372 52.547 3.707 1.00 47.22 187 HIS A CA 1
ATOM 1502 C C . HIS A 1 187 ? 9.112 51.480 2.626 1.00 47.22 187 HIS A C 1
ATOM 1504 O O . HIS A 1 187 ? 8.956 50.294 2.897 1.00 47.22 187 HIS A O 1
ATOM 1510 N N . GLY A 1 188 ? 9.230 51.915 1.370 1.00 41.34 188 GLY A N 1
ATOM 1511 C CA . GLY A 1 188 ? 10.282 51.377 0.501 1.00 41.34 188 GLY A CA 1
ATOM 1512 C C . GLY A 1 188 ? 10.083 49.988 -0.108 1.00 41.34 188 GLY A C 1
ATOM 1513 O O . GLY A 1 188 ? 10.683 49.006 0.313 1.00 41.34 188 GLY A O 1
ATOM 1514 N N . ASP A 1 189 ? 9.336 49.986 -1.204 1.00 39.25 189 ASP A N 1
ATOM 1515 C CA . ASP A 1 189 ? 9.412 49.111 -2.376 1.00 39.25 189 ASP A CA 1
ATOM 1516 C C . ASP A 1 189 ? 10.748 48.340 -2.578 1.00 39.25 189 ASP A C 1
ATOM 1518 O O . ASP A 1 189 ? 11.802 48.934 -2.811 1.00 39.25 189 ASP A O 1
ATOM 1522 N N . CYS A 1 190 ? 10.698 47.002 -2.592 1.00 40.72 190 CYS A N 1
ATOM 1523 C CA . CYS A 1 190 ? 11.474 46.199 -3.545 1.00 40.72 190 CYS A CA 1
ATOM 1524 C C . CYS A 1 190 ? 10.833 44.825 -3.801 1.00 40.72 190 CYS A C 1
ATOM 1526 O O . CYS A 1 190 ? 11.076 43.810 -3.152 1.00 40.72 190 CYS A O 1
ATOM 1528 N N . ASN A 1 191 ? 10.024 44.836 -4.852 1.00 36.56 191 ASN A N 1
ATOM 1529 C CA . ASN A 1 191 ? 9.580 43.717 -5.663 1.00 36.56 191 ASN A CA 1
ATOM 1530 C C . ASN A 1 191 ? 10.754 42.830 -6.148 1.00 36.56 191 ASN A C 1
ATOM 1532 O O . ASN A 1 191 ? 11.520 43.237 -7.021 1.00 36.56 191 ASN A O 1
ATOM 1536 N N . VAL A 1 192 ? 10.859 41.593 -5.647 1.00 40.31 192 VAL A N 1
ATOM 1537 C CA . VAL A 1 192 ? 11.503 40.475 -6.363 1.00 40.31 192 VAL A CA 1
ATOM 1538 C C . VAL A 1 192 ? 10.638 39.234 -6.187 1.00 40.31 192 VAL A C 1
ATOM 1540 O O . VAL A 1 192 ? 10.695 38.531 -5.180 1.00 40.31 192 VAL A O 1
ATOM 1543 N N . GLY A 1 193 ? 9.811 38.984 -7.199 1.00 32.06 193 GLY A N 1
ATOM 1544 C CA . GLY A 1 193 ? 9.011 37.779 -7.306 1.00 32.06 193 GLY A CA 1
ATOM 1545 C C . GLY A 1 193 ? 9.871 36.518 -7.360 1.00 32.06 193 GLY A C 1
ATOM 1546 O O . GLY A 1 193 ? 10.783 36.395 -8.176 1.00 32.06 193 GLY A O 1
ATOM 1547 N N . VAL A 1 194 ? 9.501 35.539 -6.541 1.00 35.50 194 VAL A N 1
ATOM 1548 C CA . VAL A 1 194 ? 9.782 34.130 -6.809 1.00 35.50 194 VAL A CA 1
ATOM 1549 C C . VAL A 1 194 ? 8.445 33.406 -6.766 1.00 35.50 194 VAL A C 1
ATOM 1551 O O . VAL A 1 194 ? 7.963 32.968 -5.726 1.00 35.50 194 VAL A O 1
ATOM 1554 N N . ASN A 1 195 ? 7.828 33.342 -7.944 1.00 29.94 195 ASN A N 1
ATOM 1555 C CA . ASN A 1 195 ? 6.688 32.489 -8.239 1.00 29.94 195 ASN A CA 1
ATOM 1556 C C . ASN A 1 195 ? 7.062 31.031 -7.944 1.00 29.94 195 ASN A C 1
ATOM 1558 O O . ASN A 1 195 ? 7.757 30.402 -8.738 1.00 29.94 195 ASN A O 1
ATOM 1562 N N . ASN A 1 196 ? 6.547 30.471 -6.851 1.00 31.55 196 ASN A N 1
ATOM 1563 C CA . ASN A 1 196 ? 6.406 29.024 -6.704 1.00 31.55 196 ASN A CA 1
ATOM 1564 C C . ASN A 1 196 ? 4.997 28.617 -7.151 1.00 31.55 196 ASN A C 1
ATOM 1566 O O . ASN A 1 196 ? 4.179 28.104 -6.394 1.00 31.55 196 ASN A O 1
ATOM 1570 N N . SER A 1 197 ? 4.715 28.865 -8.429 1.00 30.23 197 SER A N 1
ATOM 1571 C CA . SER A 1 197 ? 3.617 28.229 -9.143 1.00 30.23 197 SER A CA 1
ATOM 1572 C C . SER A 1 197 ? 4.041 26.800 -9.488 1.00 30.23 197 SER A C 1
ATOM 1574 O O . SER A 1 197 ? 4.612 26.557 -10.551 1.00 30.23 197 SER A O 1
ATOM 1576 N N . TYR A 1 198 ? 3.762 25.838 -8.603 1.00 31.09 198 TYR A N 1
ATOM 1577 C CA . TYR A 1 198 ? 3.620 24.446 -9.038 1.00 31.09 198 TYR A CA 1
ATOM 1578 C C . TYR A 1 198 ? 2.300 24.351 -9.795 1.00 31.09 198 TYR A C 1
ATOM 1580 O O . TYR A 1 198 ? 1.248 24.006 -9.260 1.00 31.09 198 TYR A O 1
ATOM 1588 N N . SER A 1 199 ? 2.368 24.755 -11.059 1.00 33.38 199 SER A N 1
ATOM 1589 C CA . SER A 1 199 ? 1.311 24.566 -12.027 1.00 33.38 199 SER A CA 1
ATOM 1590 C C . SER A 1 199 ? 1.001 23.079 -12.127 1.00 33.38 199 SER A C 1
ATOM 1592 O O . SER A 1 199 ? 1.861 22.249 -12.427 1.00 33.38 199 SER A O 1
ATOM 1594 N N . GLN A 1 200 ? -0.266 22.776 -11.871 1.00 35.59 200 GLN A N 1
ATOM 1595 C CA . GLN A 1 200 ? -0.950 21.583 -12.328 1.00 35.59 200 GLN A CA 1
ATOM 1596 C C . GLN A 1 200 ? -0.594 21.339 -13.800 1.00 35.59 200 GLN A C 1
ATOM 1598 O O . GLN A 1 200 ? -0.814 22.187 -14.662 1.00 35.59 200 GLN A O 1
ATOM 1603 N N . GLY A 1 201 ? 0.016 20.192 -14.067 1.00 32.66 201 GLY A N 1
ATOM 1604 C CA . GLY A 1 201 ? 0.505 19.843 -15.396 1.00 32.66 201 GLY A CA 1
ATOM 1605 C C . GLY A 1 201 ? 1.113 18.449 -15.450 1.00 32.66 201 GLY A C 1
ATOM 1606 O O . GLY A 1 201 ? 2.038 18.212 -16.219 1.00 32.66 201 GLY A O 1
ATOM 1607 N N . ALA A 1 202 ? 0.634 17.517 -14.623 1.00 30.25 202 ALA A N 1
ATOM 1608 C CA . ALA A 1 202 ? 0.880 16.107 -14.876 1.00 30.25 202 ALA A CA 1
ATOM 1609 C C . ALA A 1 202 ? -0.167 15.657 -15.894 1.00 30.25 202 ALA A C 1
ATOM 1611 O O . ALA A 1 202 ? -1.306 15.363 -15.538 1.00 30.25 202 ALA A O 1
ATOM 1612 N N . ALA A 1 203 ? 0.223 15.660 -17.169 1.00 29.06 203 ALA A N 1
ATOM 1613 C CA . ALA A 1 203 ? -0.477 14.912 -18.196 1.00 29.06 203 ALA A CA 1
ATOM 1614 C C . ALA A 1 203 ? -0.674 13.484 -17.674 1.00 29.06 203 ALA A C 1
ATOM 1616 O O . ALA A 1 203 ? 0.293 12.757 -17.438 1.00 29.06 203 ALA A O 1
ATOM 1617 N N . THR A 1 204 ? -1.926 13.118 -17.431 1.00 33.50 204 THR A N 1
ATOM 1618 C CA . THR A 1 204 ? -2.330 11.744 -17.177 1.00 33.50 204 THR A CA 1
ATOM 1619 C C . THR A 1 204 ? -1.912 10.910 -18.389 1.00 33.50 204 THR A C 1
ATOM 1621 O O . THR A 1 204 ? -2.349 11.193 -19.506 1.00 33.50 204 THR A O 1
ATOM 1624 N N . PRO A 1 205 ? -1.060 9.882 -18.240 1.00 34.56 205 PRO A N 1
ATOM 1625 C CA . PRO A 1 205 ? -0.960 8.864 -19.270 1.00 34.56 205 PRO A CA 1
ATOM 1626 C C . PRO A 1 205 ? -2.319 8.165 -19.319 1.00 34.56 205 PRO A C 1
ATOM 1628 O O . PRO A 1 205 ? -2.793 7.670 -18.295 1.00 34.56 205 PRO A O 1
ATOM 1631 N N . ALA A 1 206 ? -2.954 8.176 -20.488 1.00 32.38 206 ALA A N 1
ATOM 1632 C CA . ALA A 1 206 ? -4.221 7.509 -20.744 1.00 32.38 206 ALA A CA 1
ATOM 1633 C C . ALA A 1 206 ? -4.105 6.006 -20.432 1.00 32.38 206 ALA A C 1
ATOM 1635 O O . ALA A 1 206 ? -3.577 5.225 -21.229 1.00 32.38 206 ALA A O 1
ATOM 1636 N N . TYR A 1 207 ? -4.599 5.611 -19.257 1.00 35.97 207 TYR A N 1
ATOM 1637 C CA . TYR A 1 207 ? -4.716 4.212 -18.833 1.00 35.97 207 TYR A CA 1
ATOM 1638 C C . TYR A 1 207 ? -5.703 3.418 -19.708 1.00 35.97 207 TYR A C 1
ATOM 1640 O O . TYR A 1 207 ? -5.615 2.193 -19.759 1.00 35.97 207 TYR A O 1
ATOM 1648 N N . ASP A 1 208 ? -6.553 4.106 -20.476 1.00 32.16 208 ASP A N 1
ATOM 1649 C CA . ASP A 1 208 ? -7.547 3.515 -21.385 1.00 32.16 208 ASP A CA 1
ATOM 1650 C C . ASP A 1 208 ? -6.942 2.712 -22.549 1.00 32.16 208 ASP A C 1
ATOM 1652 O O . ASP A 1 208 ? -7.649 1.996 -23.250 1.00 32.16 208 ASP A O 1
ATOM 1656 N N . SER A 1 209 ? -5.628 2.798 -22.768 1.00 35.31 209 SER A N 1
ATOM 1657 C CA . SER A 1 209 ? -4.945 2.090 -23.860 1.00 35.31 209 SER A CA 1
ATOM 1658 C C . SER A 1 209 ? -4.407 0.702 -23.487 1.00 35.31 209 SER A C 1
ATOM 1660 O O . SER A 1 209 ? -3.910 -0.005 -24.362 1.00 35.31 209 SER A O 1
ATOM 1662 N N . LEU A 1 210 ? -4.491 0.291 -22.214 1.00 37.25 210 LEU A N 1
ATOM 1663 C CA . LEU A 1 210 ? -3.883 -0.960 -21.735 1.00 37.25 210 LEU A CA 1
ATOM 1664 C C . LEU A 1 210 ? -4.852 -2.142 -21.597 1.00 37.25 210 LEU A C 1
ATOM 1666 O O . LEU A 1 210 ? -4.390 -3.258 -21.374 1.00 37.25 210 LEU A O 1
ATOM 1670 N N . PHE A 1 211 ? -6.160 -1.934 -21.772 1.00 37.75 211 PHE A N 1
ATOM 1671 C CA . PHE A 1 211 ? -7.160 -3.002 -21.688 1.00 37.75 211 PHE A CA 1
ATOM 1672 C C . PHE A 1 211 ? -8.267 -2.781 -22.732 1.00 37.75 211 PHE A C 1
ATOM 1674 O O . PHE A 1 211 ? -9.201 -2.023 -22.468 1.00 37.75 211 PHE A O 1
ATOM 1681 N N . PRO A 1 212 ? -8.175 -3.382 -23.933 1.00 31.89 212 PRO A N 1
ATOM 1682 C CA . PRO A 1 212 ? -9.297 -3.376 -24.865 1.00 31.89 212 PRO A CA 1
ATOM 1683 C C . PRO A 1 212 ? -10.487 -4.143 -24.264 1.00 31.89 212 PRO A C 1
ATOM 1685 O O . PRO A 1 212 ? -10.297 -5.198 -23.654 1.00 31.89 212 PRO A O 1
ATOM 1688 N N . GLN A 1 213 ? -11.684 -3.562 -24.418 1.00 36.12 213 GLN A N 1
ATOM 1689 C CA . GLN A 1 213 ? -12.982 -4.159 -24.071 1.00 36.12 213 GLN A CA 1
ATOM 1690 C C . GLN A 1 213 ? -13.271 -5.432 -24.869 1.00 36.12 213 GLN A C 1
ATOM 1692 O O . GLN A 1 213 ? -12.842 -5.501 -26.046 1.00 36.12 213 GLN A O 1
#

Secondary structure (DSSP, 8-state):
---TT----BPPSS-GGGS-HHHHHHHHHHHHHTS-------SB-HHHHHHHHHHHHTT-S-EEE--S-HHHHHHHHHHHTS-EEEGGGGTPPPHHHHHHHH------HHHHHHHTTT-------HHHHHHHHHHHHHHHHHHH----SPPPHHHHHHHHHHHHHHHHSTTS----------------------------------GGGS---

Sequence (213 aa):
MRDSASSWVIAPPNHYHTYEPSVKKCIDFYSRKVHGIRWSEGSVAGDELCSEIKNLMLSANNIYTYVDSSAKVEFLEWSLGRNVINLCNYLCPSSSDLTREFGFKTTCIHHMLKSEAKVHREYQCPLNNCRLYKKWVLKVTRDYNDSRDAPDSDTISRALARYLRENAQGDEDEDEGSSDDHGDDDHGDCNVGVNNSYSQGAATPAYDSLFPQ

pLDDT: mean 73.01, std 19.84, range [29.06, 95.5]